Protein AF-A0A3B9ZS91-F1 (afdb_monomer_lite)

Sequence (290 aa):
GYSLNETIKGVINGTTVADFYAKITKADELQTLKVISAFSGAELDEADRINNGDTLVVLSADGKHTSKYILRGTFEVLSVGTMLTSTIYTIYVTGSTGIITGFPKYTPLKTVLEGVVIPSGATLTMVDQNDGYKTLIKLNYDTVYVDVLATLAIYFEVIAENGRDKVLYQLRPTSISVDAYATSDLYSINQISSFLYPLIQGTSVNGLFSNLTPAPGASMKVYDKEGFVRSTGIICKDDKLVVTSLDGTIRKAYYFKTPGFEGGPYLAFILSDDYQIDQVLRSIGGVSEG

Structure (mmCIF, N/CA/C/O backbone):
data_AF-A0A3B9ZS91-F1
#
_entry.id   AF-A0A3B9ZS91-F1
#
loop_
_atom_site.group_PDB
_atom_site.id
_atom_site.type_symbol
_atom_site.label_atom_id
_atom_site.label_alt_id
_atom_site.label_comp_id
_atom_site.label_asym_id
_atom_site.label_entity_id
_atom_site.label_seq_id
_atom_site.pdbx_PDB_ins_code
_atom_site.Cartn_x
_atom_site.Cartn_y
_atom_site.Cartn_z
_atom_site.occupancy
_atom_site.B_iso_or_equiv
_atom_site.auth_seq_id
_atom_site.auth_comp_id
_atom_site.auth_asym_id
_atom_site.auth_atom_id
_atom_site.pdbx_PDB_model_num
ATOM 1 N N . GLY A 1 1 ? 10.705 10.684 -33.249 1.00 49.72 1 GLY A N 1
ATOM 2 C CA . GLY A 1 1 ? 11.198 12.000 -32.849 1.00 49.72 1 GLY A CA 1
ATOM 3 C C . GLY A 1 1 ? 12.022 12.573 -33.979 1.00 49.72 1 GLY A C 1
ATOM 4 O O . GLY A 1 1 ? 12.413 11.845 -34.884 1.00 49.72 1 GLY A O 1
ATOM 5 N N . TYR A 1 2 ? 12.175 13.890 -34.005 1.00 55.25 2 TYR A N 1
ATOM 6 C CA . TYR A 1 2 ? 12.962 14.592 -35.027 1.00 55.25 2 TYR A CA 1
ATOM 7 C C . TYR A 1 2 ? 14.353 14.981 -34.505 1.00 55.25 2 TYR A C 1
ATOM 9 O O . TYR A 1 2 ? 15.114 15.644 -35.206 1.00 55.25 2 TYR A O 1
ATOM 17 N N . SER A 1 3 ? 14.689 14.592 -33.272 1.00 58.84 3 SER A N 1
ATOM 18 C CA . SER A 1 3 ? 16.005 14.809 -32.687 1.00 58.84 3 SER A CA 1
ATOM 19 C C . SER A 1 3 ? 16.837 13.545 -32.882 1.00 58.84 3 SER A C 1
ATOM 21 O O . SER A 1 3 ? 16.382 12.441 -32.635 1.00 58.84 3 SER A O 1
ATOM 23 N N . LEU A 1 4 ? 18.086 13.649 -33.316 1.00 67.38 4 LEU A N 1
ATOM 24 C CA . LEU A 1 4 ? 18.938 12.470 -33.545 1.00 67.38 4 LEU A CA 1
ATOM 25 C C . LEU A 1 4 ? 19.387 11.761 -32.242 1.00 67.38 4 LEU A C 1
ATOM 27 O O . LEU A 1 4 ? 20.368 11.025 -32.252 1.00 67.38 4 LEU A O 1
ATOM 31 N N . ASN A 1 5 ? 18.689 12.002 -31.128 1.00 71.19 5 ASN A N 1
ATOM 32 C CA . ASN A 1 5 ? 19.068 11.634 -29.764 1.00 71.19 5 ASN A CA 1
ATOM 33 C C . ASN A 1 5 ? 17.988 10.809 -29.043 1.00 71.19 5 ASN A C 1
ATOM 35 O O . ASN A 1 5 ? 18.057 10.638 -27.824 1.00 71.19 5 ASN A O 1
ATOM 39 N N . GLU A 1 6 ? 16.964 10.320 -29.745 1.00 80.50 6 GLU A N 1
ATOM 40 C CA . GLU A 1 6 ? 15.953 9.494 -29.096 1.00 80.50 6 GLU A CA 1
ATOM 41 C C . GLU A 1 6 ? 16.519 8.134 -28.674 1.00 80.50 6 GLU A C 1
ATOM 43 O O . GLU A 1 6 ? 17.439 7.585 -29.279 1.00 80.50 6 GLU A O 1
ATOM 48 N N . THR A 1 7 ? 15.977 7.585 -27.590 1.00 80.50 7 THR A N 1
ATOM 49 C CA . THR A 1 7 ? 16.401 6.296 -27.038 1.00 80.50 7 THR A CA 1
ATOM 50 C C . THR A 1 7 ? 15.190 5.387 -26.894 1.00 80.50 7 THR A C 1
ATOM 52 O O . THR A 1 7 ? 14.182 5.796 -26.320 1.00 80.50 7 THR A O 1
ATOM 55 N N . ILE A 1 8 ? 15.307 4.148 -27.373 1.00 81.75 8 ILE A N 1
ATOM 56 C CA . ILE A 1 8 ? 14.345 3.073 -27.100 1.00 81.75 8 ILE A CA 1
ATOM 57 C C . ILE A 1 8 ? 14.956 2.189 -26.014 1.00 81.75 8 ILE A C 1
ATOM 59 O O . ILE A 1 8 ? 16.082 1.717 -26.167 1.00 81.75 8 ILE A O 1
ATOM 63 N N . LYS A 1 9 ? 14.227 1.999 -24.909 1.00 81.19 9 LYS A N 1
ATOM 64 C CA . LYS A 1 9 ? 14.645 1.154 -23.782 1.00 81.19 9 LYS A CA 1
ATOM 65 C C . LYS A 1 9 ? 13.925 -0.197 -23.798 1.00 81.19 9 LYS A C 1
ATOM 67 O O . LYS A 1 9 ? 12.823 -0.288 -24.329 1.00 81.19 9 LYS A O 1
ATOM 72 N N . GLY A 1 10 ? 14.526 -1.213 -23.179 1.00 73.06 10 GLY A N 1
ATOM 73 C CA . GLY A 1 10 ? 13.866 -2.500 -22.909 1.00 73.06 10 GLY A CA 1
ATOM 74 C C . GLY A 1 10 ? 14.052 -3.579 -23.980 1.00 73.06 10 GLY A C 1
ATOM 75 O O . GLY A 1 10 ? 13.332 -4.573 -23.974 1.00 73.06 10 GLY A O 1
ATOM 76 N N . VAL A 1 11 ? 15.011 -3.416 -24.899 1.00 82.31 11 VAL A N 1
ATOM 77 C CA . VAL A 1 11 ? 15.425 -4.521 -25.782 1.00 82.31 11 VAL A CA 1
ATOM 78 C C . VAL A 1 11 ? 16.115 -5.591 -24.927 1.00 82.31 11 VAL A C 1
ATOM 80 O O . VAL A 1 11 ? 17.053 -5.291 -24.195 1.00 82.31 11 VAL A O 1
ATOM 83 N N . ILE A 1 12 ? 15.633 -6.830 -24.974 1.00 80.50 12 ILE A N 1
ATOM 84 C CA . ILE A 1 12 ? 16.143 -7.917 -24.125 1.00 80.50 12 ILE A CA 1
ATOM 85 C C . ILE A 1 12 ? 17.353 -8.566 -24.809 1.00 80.50 12 ILE A C 1
ATOM 87 O O . ILE A 1 12 ? 17.367 -8.707 -26.036 1.00 80.50 12 ILE A O 1
ATOM 91 N N . ASN A 1 13 ? 18.351 -9.007 -24.037 1.00 79.62 13 ASN A N 1
ATOM 92 C CA . ASN A 1 13 ? 19.479 -9.771 -24.571 1.00 79.62 13 ASN A CA 1
ATOM 93 C C . ASN A 1 13 ? 19.013 -10.982 -25.408 1.00 79.62 13 ASN A C 1
ATOM 95 O O . ASN A 1 13 ? 18.141 -11.745 -24.993 1.00 79.62 13 ASN A O 1
ATOM 99 N N . GLY A 1 14 ? 19.612 -11.161 -26.585 1.00 83.25 14 GLY A N 1
ATOM 100 C CA . GLY A 1 14 ? 19.260 -12.222 -27.530 1.00 83.25 14 GLY A CA 1
ATOM 101 C C . GLY A 1 14 ? 18.110 -11.891 -28.485 1.00 83.25 14 GLY A C 1
ATOM 102 O O . GLY A 1 14 ? 17.838 -12.711 -29.356 1.00 83.25 14 GLY A O 1
ATOM 103 N N . THR A 1 15 ? 17.478 -10.716 -28.371 1.00 90.75 15 THR A N 1
ATOM 104 C CA . THR A 1 15 ? 16.488 -10.239 -29.355 1.00 90.75 15 THR A CA 1
ATOM 105 C C . THR A 1 15 ? 17.150 -10.084 -30.727 1.00 90.75 15 THR A C 1
ATOM 107 O O . THR A 1 15 ? 18.150 -9.370 -30.856 1.00 90.75 15 THR A O 1
ATOM 110 N N . THR A 1 16 ? 16.597 -10.744 -31.746 1.00 95.25 16 THR A N 1
ATOM 111 C CA . THR A 1 16 ? 17.028 -10.562 -33.141 1.00 95.25 16 THR A CA 1
ATOM 112 C C . THR A 1 16 ? 16.380 -9.328 -33.770 1.00 95.25 16 THR A C 1
ATOM 114 O O . THR A 1 16 ? 15.382 -8.809 -33.258 1.00 95.25 16 THR A O 1
ATOM 117 N N . VAL A 1 17 ? 16.921 -8.844 -34.889 1.00 95.94 17 VAL A N 1
ATOM 118 C CA . VAL A 1 17 ? 16.305 -7.747 -35.656 1.00 95.94 17 VAL A CA 1
ATOM 119 C C . VAL A 1 17 ? 14.870 -8.103 -36.071 1.00 95.94 17 VAL A C 1
ATOM 121 O O . VAL A 1 17 ? 13.971 -7.276 -35.905 1.00 95.94 17 VAL A O 1
ATOM 124 N N . ALA A 1 18 ? 14.623 -9.343 -36.504 1.00 95.88 18 ALA A N 1
ATOM 125 C CA . ALA A 1 18 ? 13.283 -9.834 -36.828 1.00 95.88 18 ALA A CA 1
ATOM 126 C C . ALA A 1 18 ? 12.321 -9.775 -35.627 1.00 95.88 18 ALA A C 1
ATOM 128 O O . ALA A 1 18 ? 11.216 -9.239 -35.742 1.00 95.88 18 ALA A O 1
ATOM 129 N N . ASP A 1 19 ? 12.749 -10.269 -34.458 1.00 93.88 19 ASP A N 1
ATOM 130 C CA . ASP A 1 19 ? 11.933 -10.251 -33.233 1.00 93.88 19 ASP A CA 1
ATOM 131 C C . ASP A 1 19 ? 11.581 -8.826 -32.799 1.00 93.88 19 ASP A C 1
ATOM 133 O O . ASP A 1 19 ? 10.484 -8.563 -32.296 1.00 93.88 19 ASP A O 1
ATOM 137 N N . PHE A 1 20 ? 12.528 -7.902 -32.964 1.00 94.56 20 PHE A N 1
ATOM 138 C CA . PHE A 1 20 ? 12.326 -6.494 -32.660 1.00 94.56 20 PHE A CA 1
ATOM 139 C C . PHE A 1 20 ? 11.324 -5.856 -33.626 1.00 94.56 20 PHE A C 1
ATOM 141 O O . PHE A 1 20 ? 10.384 -5.200 -33.177 1.00 94.56 20 PHE A O 1
ATOM 148 N N . TYR A 1 21 ? 11.464 -6.102 -34.932 1.00 95.00 21 TYR A N 1
ATOM 149 C CA . TYR A 1 21 ? 10.532 -5.618 -35.954 1.00 95.00 21 TYR A CA 1
ATOM 150 C C . TYR A 1 21 ? 9.108 -6.133 -35.761 1.00 95.00 21 TYR A C 1
ATOM 152 O O . TYR A 1 21 ? 8.164 -5.367 -35.933 1.00 95.00 21 TYR A O 1
ATOM 160 N N . ALA A 1 22 ? 8.936 -7.377 -35.312 1.00 94.31 22 ALA A N 1
ATOM 161 C CA . ALA A 1 22 ? 7.619 -7.930 -34.998 1.00 94.31 22 ALA A CA 1
ATOM 162 C C . ALA A 1 22 ? 6.904 -7.215 -33.831 1.00 94.31 22 ALA A C 1
ATOM 164 O O . ALA A 1 22 ? 5.687 -7.331 -33.692 1.00 94.31 22 ALA A O 1
ATOM 165 N N . LYS A 1 23 ? 7.641 -6.488 -32.980 1.00 91.56 23 LYS A N 1
ATOM 166 C CA . LYS A 1 23 ? 7.123 -5.824 -31.768 1.00 91.56 23 LYS A CA 1
ATOM 167 C C . LYS A 1 23 ? 6.994 -4.309 -31.896 1.00 91.56 23 LYS A C 1
ATOM 169 O O . LYS A 1 23 ? 6.547 -3.662 -30.950 1.00 91.56 23 LYS A O 1
ATOM 174 N N . ILE A 1 24 ? 7.379 -3.739 -33.033 1.00 91.75 24 ILE A N 1
ATOM 175 C CA . ILE A 1 24 ? 7.234 -2.310 -33.305 1.00 91.75 24 ILE A CA 1
ATOM 176 C C . ILE A 1 24 ? 6.217 -2.095 -34.419 1.00 91.75 24 ILE A C 1
ATOM 178 O O . ILE A 1 24 ? 6.139 -2.849 -35.384 1.00 91.75 24 ILE A O 1
ATOM 182 N N . THR A 1 25 ? 5.424 -1.038 -34.294 1.00 93.12 25 THR A N 1
ATOM 183 C CA . THR A 1 25 ? 4.423 -0.672 -35.296 1.00 93.12 25 THR A CA 1
ATOM 184 C C . THR A 1 25 ? 4.928 0.528 -36.078 1.00 93.12 25 THR A C 1
ATOM 186 O O . THR A 1 25 ? 5.267 1.558 -35.492 1.00 93.12 25 THR A O 1
ATOM 189 N N . LYS A 1 26 ? 4.988 0.399 -37.406 1.00 92.25 26 LYS A N 1
ATOM 190 C CA . LYS A 1 26 ? 5.259 1.541 -38.282 1.00 92.25 26 LYS A CA 1
ATOM 191 C C . LYS A 1 26 ? 4.073 2.497 -38.230 1.00 92.25 26 LYS A C 1
ATOM 193 O O . LYS A 1 26 ? 2.926 2.059 -38.220 1.00 92.25 26 LYS A O 1
ATOM 198 N N . ALA A 1 27 ? 4.350 3.794 -38.218 1.00 91.31 27 ALA A N 1
ATOM 199 C CA . ALA A 1 27 ? 3.290 4.794 -38.308 1.00 91.31 27 ALA A CA 1
ATOM 200 C C . ALA A 1 27 ? 2.681 4.843 -39.720 1.00 91.31 27 ALA A C 1
ATOM 202 O O . ALA A 1 27 ? 1.530 5.235 -39.877 1.00 91.31 27 ALA A O 1
ATOM 203 N N . ASP A 1 28 ? 3.456 4.441 -40.729 1.00 93.88 28 ASP A N 1
ATOM 204 C CA . ASP A 1 28 ? 3.045 4.330 -42.126 1.00 93.88 28 ASP A CA 1
ATOM 205 C C . ASP A 1 28 ? 3.740 3.106 -42.750 1.00 93.88 28 ASP A C 1
ATOM 207 O O . ASP A 1 28 ? 4.924 2.863 -42.501 1.00 93.88 28 ASP A O 1
ATOM 211 N N . GLU A 1 29 ? 3.014 2.312 -43.539 1.00 93.88 29 GLU A N 1
ATOM 212 C CA . GLU A 1 29 ? 3.512 1.056 -44.117 1.00 93.88 29 GLU A CA 1
ATOM 213 C C . GLU A 1 29 ? 4.722 1.254 -45.043 1.00 93.88 29 GLU A C 1
ATOM 215 O O . GLU A 1 29 ? 5.589 0.377 -45.122 1.00 93.88 29 GLU A O 1
ATOM 220 N N . LEU A 1 30 ? 4.820 2.423 -45.685 1.00 94.94 30 LEU A N 1
ATOM 221 C CA . LEU A 1 30 ? 5.904 2.783 -46.598 1.00 94.94 30 LEU A CA 1
ATOM 222 C C . LEU A 1 30 ? 7.173 3.258 -45.871 1.00 94.94 30 LEU A C 1
ATOM 224 O O . LEU A 1 30 ? 8.193 3.500 -46.517 1.00 94.94 30 LEU A O 1
ATOM 228 N N . GLN A 1 31 ? 7.158 3.375 -44.539 1.00 96.06 31 GLN A N 1
ATOM 229 C CA . GLN A 1 31 ? 8.379 3.640 -43.775 1.00 96.06 31 GLN A CA 1
ATOM 230 C C . GLN A 1 31 ? 9.372 2.486 -43.917 1.00 96.06 31 GLN A C 1
ATOM 232 O O . GLN A 1 31 ? 9.011 1.305 -43.837 1.00 96.06 31 GLN A O 1
ATOM 237 N N . THR A 1 32 ? 10.654 2.826 -44.041 1.00 95.94 32 THR A N 1
ATOM 238 C CA . THR A 1 32 ? 11.731 1.830 -44.027 1.00 95.94 32 THR A CA 1
ATOM 239 C C . THR A 1 32 ? 12.500 1.898 -42.716 1.00 95.94 32 THR A C 1
ATOM 241 O O . THR A 1 32 ? 12.730 2.974 -42.157 1.00 95.94 32 THR A O 1
ATOM 244 N N . LEU A 1 33 ? 12.839 0.719 -42.197 1.00 96.62 33 LEU A N 1
ATOM 245 C CA . LEU A 1 33 ? 13.509 0.526 -40.918 1.00 96.62 33 LEU A CA 1
ATOM 246 C C . LEU A 1 33 ? 14.809 -0.221 -41.174 1.00 96.62 33 LEU A C 1
ATOM 248 O O . LEU A 1 33 ? 14.811 -1.201 -41.921 1.00 96.62 33 LEU A O 1
ATOM 252 N N . LYS A 1 34 ? 15.893 0.243 -40.560 1.00 96.75 34 LYS A N 1
ATOM 253 C CA . LYS A 1 34 ? 17.199 -0.420 -40.591 1.00 96.75 34 LYS A CA 1
ATOM 254 C C . LYS A 1 34 ? 17.821 -0.365 -39.211 1.00 96.75 34 LYS A C 1
ATOM 256 O O . LYS A 1 34 ? 17.755 0.680 -38.564 1.00 96.75 34 LYS A O 1
ATOM 261 N N . VAL A 1 35 ? 18.448 -1.447 -38.768 1.00 96.88 35 VAL A N 1
ATOM 262 C CA . VAL A 1 35 ? 19.240 -1.444 -37.535 1.00 96.88 35 VAL A CA 1
ATOM 263 C C . VAL A 1 35 ? 20.712 -1.391 -37.916 1.00 96.88 35 VAL A C 1
ATOM 265 O O . VAL A 1 35 ? 21.171 -2.178 -38.736 1.00 96.88 35 VAL A O 1
ATOM 268 N N . ILE A 1 36 ? 21.441 -0.434 -37.350 1.00 97.19 36 ILE A N 1
ATOM 269 C CA . ILE A 1 36 ? 22.870 -0.235 -37.587 1.00 97.19 36 ILE A CA 1
ATOM 270 C C . ILE A 1 36 ? 23.639 -0.633 -36.331 1.00 97.19 36 ILE A C 1
ATOM 272 O O . ILE A 1 36 ? 23.358 -0.118 -35.246 1.00 97.19 36 ILE A O 1
ATOM 276 N N . SER A 1 37 ? 24.627 -1.510 -36.488 1.00 95.50 37 SER A N 1
ATOM 277 C CA . SER A 1 37 ? 25.512 -1.930 -35.407 1.00 95.50 37 SER A CA 1
ATOM 278 C C . SER A 1 37 ? 26.307 -0.748 -34.858 1.00 95.50 37 SER A C 1
ATOM 280 O O . SER A 1 37 ? 26.982 -0.041 -35.609 1.00 95.50 37 SER A O 1
ATOM 282 N N . ALA A 1 38 ? 26.310 -0.570 -33.541 1.00 92.38 38 ALA A N 1
ATOM 283 C CA . ALA A 1 38 ? 27.155 0.424 -32.886 1.00 92.38 38 ALA A CA 1
ATOM 284 C C . ALA A 1 38 ? 28.644 0.077 -32.943 1.00 92.38 38 ALA A C 1
ATOM 286 O O . ALA A 1 38 ? 29.486 0.970 -32.870 1.00 92.38 38 ALA A O 1
ATOM 287 N N . PHE A 1 39 ? 28.969 -1.214 -33.054 1.00 90.75 39 PHE A N 1
ATOM 288 C CA . PHE A 1 39 ? 30.347 -1.688 -33.070 1.00 90.75 39 PHE A CA 1
ATOM 289 C C . PHE A 1 39 ? 30.979 -1.564 -34.457 1.00 90.75 39 PHE A C 1
ATOM 291 O O . PHE A 1 39 ? 32.083 -1.042 -34.589 1.00 90.75 39 PHE A O 1
ATOM 298 N N . SER A 1 40 ? 30.284 -2.045 -35.491 1.00 93.19 40 SER A N 1
ATOM 299 C CA . SER A 1 40 ? 30.826 -2.098 -36.855 1.00 93.19 40 SER A CA 1
ATOM 300 C C . SER A 1 40 ? 30.341 -0.962 -37.756 1.00 93.19 40 SER A C 1
ATOM 302 O O . SER A 1 40 ? 30.950 -0.711 -38.794 1.00 93.19 40 SER A O 1
ATOM 304 N N . GLY A 1 41 ? 29.245 -0.285 -37.399 1.00 93.56 41 GLY A N 1
ATOM 305 C CA . GLY A 1 41 ? 28.568 0.676 -38.272 1.00 93.56 41 GLY A CA 1
ATOM 306 C C . GLY A 1 41 ? 27.833 0.037 -39.457 1.00 93.56 41 GLY A C 1
ATOM 307 O O . GLY A 1 41 ? 27.302 0.767 -40.292 1.00 93.56 41 GLY A O 1
ATOM 308 N N . ALA A 1 42 ? 27.804 -1.296 -39.549 1.00 96.44 42 ALA A N 1
ATOM 309 C CA . ALA A 1 42 ? 27.117 -2.021 -40.611 1.00 96.44 42 ALA A CA 1
ATOM 310 C C . ALA A 1 42 ? 25.612 -2.149 -40.333 1.00 96.44 42 ALA A C 1
ATOM 312 O O . ALA A 1 42 ? 25.179 -2.132 -39.180 1.00 96.44 42 ALA A O 1
ATOM 313 N N . GLU A 1 43 ? 24.826 -2.294 -41.398 1.00 97.38 43 GLU A N 1
ATOM 314 C CA . GLU A 1 43 ? 23.429 -2.721 -41.299 1.00 97.38 43 GLU A CA 1
ATOM 315 C C . GLU A 1 43 ? 23.374 -4.176 -40.824 1.00 97.38 43 GLU A C 1
ATOM 317 O O . GLU A 1 43 ? 24.157 -5.002 -41.288 1.00 97.38 43 GLU A O 1
ATOM 322 N N . LEU A 1 44 ? 22.497 -4.447 -39.859 1.00 96.88 44 LEU A N 1
ATOM 323 C CA . LEU A 1 44 ? 22.255 -5.777 -39.312 1.00 96.88 44 LEU A CA 1
ATOM 324 C C . LEU A 1 44 ? 21.154 -6.484 -40.105 1.00 96.88 44 LEU A C 1
ATOM 326 O O . LEU A 1 44 ? 20.118 -5.879 -40.400 1.00 96.88 44 LEU A O 1
ATOM 330 N N . ASP A 1 45 ? 21.364 -7.767 -40.386 1.00 97.44 45 ASP A N 1
ATOM 331 C CA . ASP A 1 45 ? 20.380 -8.628 -41.036 1.00 97.44 45 ASP A CA 1
ATOM 332 C C . ASP A 1 45 ? 19.296 -9.084 -40.045 1.00 97.44 45 ASP A C 1
ATOM 334 O O . ASP A 1 45 ? 19.449 -9.015 -38.827 1.00 97.44 45 ASP A O 1
ATOM 338 N N . GLU A 1 46 ? 18.177 -9.604 -40.556 1.00 96.06 46 GLU A N 1
ATOM 339 C CA . GLU A 1 46 ? 17.024 -10.007 -39.734 1.00 96.06 46 GLU A CA 1
ATOM 340 C C . GLU A 1 46 ? 17.360 -11.035 -38.637 1.00 96.06 46 GLU A C 1
ATOM 342 O O . GLU A 1 46 ? 16.766 -11.007 -37.557 1.00 96.06 46 GLU A O 1
ATOM 347 N N . ALA A 1 47 ? 18.323 -11.924 -38.897 1.00 95.75 47 ALA A N 1
ATOM 348 C CA . ALA A 1 47 ? 18.765 -12.953 -37.955 1.00 95.75 47 ALA A CA 1
ATOM 349 C C . ALA A 1 47 ? 19.816 -12.455 -36.947 1.00 95.75 47 ALA A C 1
ATOM 351 O O . ALA A 1 47 ? 20.108 -13.155 -35.971 1.00 95.75 47 ALA A O 1
ATOM 352 N N . ASP A 1 48 ? 20.388 -11.270 -37.167 1.00 95.62 48 ASP A N 1
ATOM 353 C CA . ASP A 1 48 ? 21.417 -10.729 -36.294 1.00 95.62 48 ASP A CA 1
ATOM 354 C C . ASP A 1 48 ? 20.828 -10.314 -34.950 1.00 95.62 48 ASP A C 1
ATOM 356 O O . ASP A 1 48 ? 19.692 -9.846 -34.829 1.00 95.62 48 ASP A O 1
ATOM 360 N N . ARG A 1 49 ? 21.637 -10.488 -33.905 1.00 93.12 49 ARG A N 1
ATOM 361 C CA . ARG A 1 49 ? 21.292 -10.043 -32.557 1.00 93.12 49 ARG A CA 1
ATOM 362 C C . ARG A 1 49 ? 21.539 -8.552 -32.434 1.00 93.12 49 ARG A C 1
ATOM 364 O O . ARG A 1 49 ? 22.635 -8.080 -32.732 1.00 93.12 49 ARG A O 1
ATOM 371 N N . ILE A 1 50 ? 20.548 -7.847 -31.903 1.00 92.62 50 ILE A N 1
ATOM 372 C CA . ILE A 1 50 ? 20.708 -6.453 -31.500 1.00 92.62 50 ILE A CA 1
ATOM 373 C C . ILE A 1 50 ? 21.600 -6.419 -30.253 1.00 92.62 50 ILE A C 1
ATOM 375 O O . ILE A 1 50 ? 21.467 -7.269 -29.373 1.00 92.62 50 ILE A O 1
ATOM 379 N N . ASN A 1 51 ? 22.504 -5.446 -30.177 1.00 90.38 51 ASN A N 1
ATOM 380 C CA . ASN A 1 51 ? 23.396 -5.183 -29.052 1.00 90.38 51 ASN A CA 1
ATOM 381 C C . ASN A 1 51 ? 23.189 -3.774 -28.482 1.00 90.38 51 ASN A C 1
ATOM 383 O O . ASN A 1 51 ? 22.501 -2.923 -29.052 1.00 90.38 51 ASN A O 1
ATOM 387 N N . ASN A 1 52 ? 23.807 -3.512 -27.326 1.00 87.38 52 ASN A N 1
ATOM 388 C CA . ASN A 1 52 ? 23.675 -2.220 -26.661 1.00 87.38 52 ASN A CA 1
ATOM 389 C C . ASN A 1 52 ? 24.283 -1.101 -27.499 1.00 87.38 52 ASN A C 1
ATOM 391 O O . ASN A 1 52 ? 25.463 -1.146 -27.841 1.00 87.38 52 ASN A O 1
ATOM 395 N N . GLY A 1 53 ? 23.491 -0.061 -27.741 1.00 87.94 53 GLY A N 1
ATOM 396 C CA . GLY A 1 53 ? 23.915 1.107 -28.498 1.00 87.94 53 GLY A CA 1
ATOM 397 C C . GLY A 1 53 ? 23.637 1.012 -29.993 1.00 87.94 53 GLY A C 1
ATOM 398 O O . GLY A 1 53 ? 23.753 2.043 -30.659 1.00 87.94 53 GLY A O 1
ATOM 399 N N . ASP A 1 54 ? 23.246 -0.157 -30.519 1.00 94.62 54 ASP A N 1
ATOM 400 C CA . ASP A 1 54 ? 22.810 -0.287 -31.913 1.00 94.62 54 ASP A CA 1
ATOM 401 C C . ASP A 1 54 ? 21.704 0.729 -32.207 1.00 94.62 54 ASP A C 1
ATOM 403 O O . ASP A 1 54 ? 20.958 1.144 -31.323 1.00 94.62 54 ASP A O 1
ATOM 407 N N . THR A 1 55 ? 21.612 1.199 -33.444 1.00 94.94 55 THR A N 1
ATOM 408 C CA . THR A 1 55 ? 20.739 2.322 -33.787 1.00 94.94 55 THR A CA 1
ATOM 409 C C . THR A 1 55 ? 19.661 1.884 -34.760 1.00 94.94 55 THR A C 1
ATOM 411 O O . THR A 1 55 ? 19.968 1.462 -35.871 1.00 94.94 55 THR A O 1
ATOM 414 N N . LEU A 1 56 ? 18.393 2.058 -34.386 1.00 95.56 56 LEU A N 1
ATOM 415 C CA . LEU A 1 56 ? 17.286 1.991 -35.332 1.00 95.56 56 LEU A CA 1
ATOM 416 C C . LEU A 1 56 ? 17.238 3.296 -36.129 1.00 95.56 56 LEU A C 1
ATOM 418 O O . LEU A 1 56 ? 17.041 4.378 -35.574 1.00 95.56 56 LEU A O 1
ATOM 422 N N . VAL A 1 57 ? 17.385 3.181 -37.440 1.00 94.62 57 VAL A N 1
ATOM 423 C CA . VAL A 1 57 ? 17.216 4.258 -38.407 1.00 94.62 57 VAL A CA 1
ATOM 424 C C . VAL A 1 57 ? 15.848 4.097 -39.054 1.00 94.62 57 VAL A C 1
ATOM 426 O O . VAL A 1 57 ? 15.538 3.051 -39.623 1.00 94.62 57 VAL A O 1
ATOM 429 N N . VAL A 1 58 ? 15.031 5.141 -38.959 1.00 94.81 58 VAL A N 1
ATOM 430 C CA . VAL A 1 58 ? 13.684 5.188 -39.533 1.00 94.81 58 VAL A CA 1
ATOM 431 C C . VAL A 1 58 ? 13.666 6.250 -40.616 1.00 94.81 58 VAL A C 1
ATOM 433 O O . VAL A 1 58 ? 13.914 7.420 -40.325 1.00 94.81 58 VAL A O 1
ATOM 436 N N . LEU A 1 59 ? 13.365 5.847 -41.845 1.00 94.31 59 LEU A N 1
ATOM 437 C CA . LEU A 1 59 ? 13.164 6.754 -42.969 1.00 94.31 59 LEU A CA 1
ATOM 438 C C . LEU A 1 59 ? 11.661 6.911 -43.225 1.00 94.31 59 LEU A C 1
ATOM 440 O O . LEU A 1 59 ? 10.923 5.921 -43.280 1.00 94.31 59 LEU A O 1
ATOM 444 N N . SER A 1 60 ? 11.211 8.155 -43.367 1.00 94.38 60 SER A N 1
ATOM 445 C CA . SER A 1 60 ? 9.825 8.488 -43.694 1.00 94.38 60 SER A CA 1
ATOM 446 C C . SER A 1 60 ? 9.385 7.881 -45.029 1.00 94.38 60 SER A C 1
ATOM 448 O O . SER A 1 60 ? 10.204 7.612 -45.905 1.00 94.38 60 SER A O 1
ATOM 450 N N . ALA A 1 61 ? 8.072 7.708 -45.197 1.00 94.31 61 ALA A N 1
ATOM 451 C CA . ALA A 1 61 ? 7.463 7.161 -46.412 1.00 94.31 61 ALA A CA 1
ATOM 452 C C . ALA A 1 61 ? 7.842 7.928 -47.695 1.00 94.31 61 ALA A C 1
ATOM 454 O O . ALA A 1 61 ? 7.951 7.343 -48.767 1.00 94.31 61 ALA A O 1
ATOM 455 N N . ASP A 1 62 ? 8.074 9.239 -47.589 1.00 93.94 62 ASP A N 1
ATOM 456 C CA . ASP A 1 62 ? 8.498 10.092 -48.705 1.00 93.94 62 ASP A CA 1
ATOM 457 C C . ASP A 1 62 ? 10.022 10.110 -48.932 1.00 93.94 62 ASP A C 1
ATOM 459 O O . ASP A 1 62 ? 10.500 10.783 -49.846 1.00 93.94 62 ASP A O 1
ATOM 463 N N . GLY A 1 63 ? 10.789 9.405 -48.094 1.00 92.44 63 GLY A N 1
ATOM 464 C CA . GLY A 1 63 ? 12.245 9.320 -48.167 1.00 92.44 63 GLY A CA 1
ATOM 465 C C . GLY A 1 63 ? 12.994 10.595 -47.768 1.00 92.44 63 GLY A C 1
ATOM 466 O O . GLY A 1 63 ? 14.204 10.665 -47.980 1.00 92.44 63 GLY A O 1
ATOM 467 N N . LYS A 1 64 ? 12.318 11.617 -47.227 1.00 91.69 64 LYS A N 1
ATOM 468 C CA . LYS A 1 64 ? 12.927 12.938 -46.969 1.00 91.69 64 LYS A CA 1
ATOM 469 C C . LYS A 1 64 ? 13.404 13.146 -45.539 1.00 91.69 64 LYS A C 1
ATOM 471 O O . LYS A 1 64 ? 14.244 14.014 -45.302 1.00 91.69 64 LYS A O 1
ATOM 476 N N . HIS A 1 65 ? 12.874 12.386 -44.588 1.00 89.81 65 HIS A N 1
ATOM 477 C CA . HIS A 1 65 ? 13.126 12.590 -43.169 1.00 89.81 65 HIS A CA 1
ATOM 478 C C . HIS A 1 65 ? 13.630 11.313 -42.515 1.00 89.81 65 HIS A C 1
ATOM 480 O O . HIS A 1 65 ? 13.032 10.248 -42.652 1.00 89.81 65 HIS A O 1
ATOM 486 N N . THR A 1 66 ? 14.715 11.450 -41.757 1.00 90.88 66 THR A N 1
ATOM 487 C CA . THR A 1 66 ? 15.338 10.338 -41.044 1.00 90.88 66 THR A CA 1
ATOM 488 C C . THR A 1 66 ? 15.345 10.613 -39.551 1.00 90.88 66 THR A C 1
ATOM 490 O O . THR A 1 66 ? 15.839 11.650 -39.107 1.00 90.88 66 THR A O 1
ATOM 493 N N . SER A 1 67 ? 14.865 9.643 -38.781 1.00 91.00 67 SER A N 1
ATOM 494 C CA . SER A 1 67 ? 14.969 9.608 -37.323 1.00 91.00 67 SER A CA 1
ATOM 495 C C . SER A 1 67 ? 15.924 8.499 -36.901 1.00 91.00 67 SER A C 1
ATOM 497 O O . SER A 1 67 ? 16.002 7.455 -37.551 1.00 91.00 67 SER A O 1
ATOM 499 N N . LYS A 1 68 ? 16.648 8.714 -35.801 1.00 92.00 68 LYS A N 1
ATOM 500 C CA . LYS A 1 68 ? 17.556 7.720 -35.227 1.00 92.00 68 LYS A CA 1
ATOM 501 C C . LYS A 1 68 ? 17.203 7.484 -33.770 1.00 92.00 68 LYS A C 1
ATOM 503 O O . LYS A 1 68 ? 17.064 8.438 -33.011 1.00 92.00 68 LYS A O 1
ATOM 508 N N . TYR A 1 69 ? 17.114 6.215 -33.400 1.00 91.50 69 TYR A N 1
ATOM 509 C CA . TYR A 1 69 ? 16.867 5.786 -32.035 1.00 91.50 69 TYR A CA 1
ATOM 510 C C . TYR A 1 69 ? 18.008 4.895 -31.582 1.00 91.50 69 TYR A C 1
ATOM 512 O O . TYR A 1 69 ? 18.246 3.843 -32.173 1.00 91.50 69 TYR A O 1
ATOM 520 N N . ILE A 1 70 ? 18.690 5.293 -30.516 1.00 90.81 70 ILE A N 1
ATOM 521 C CA . ILE A 1 70 ? 19.679 4.436 -29.872 1.00 90.81 70 ILE A CA 1
ATOM 522 C C . ILE A 1 70 ? 18.912 3.343 -29.125 1.00 90.81 70 ILE A C 1
ATOM 524 O O . ILE A 1 70 ? 18.101 3.631 -28.237 1.00 90.81 70 ILE A O 1
ATOM 528 N N . LEU A 1 71 ? 19.154 2.091 -29.494 1.00 89.06 71 LEU A N 1
ATOM 529 C CA . LEU A 1 71 ? 18.594 0.915 -28.849 1.00 89.06 71 LEU A CA 1
ATOM 530 C C . LEU A 1 71 ? 19.411 0.637 -27.593 1.00 89.06 71 LEU A C 1
ATOM 532 O O . LEU A 1 71 ? 20.556 0.183 -27.629 1.00 89.06 71 LEU A O 1
ATOM 536 N N . ARG A 1 72 ? 18.811 0.953 -26.450 1.00 81.19 72 ARG A N 1
ATOM 537 C CA . ARG A 1 72 ? 19.366 0.631 -25.142 1.00 81.19 72 ARG A CA 1
ATOM 538 C C . ARG A 1 72 ? 18.585 -0.524 -24.560 1.00 81.19 72 ARG A C 1
ATOM 540 O O . ARG A 1 72 ? 17.501 -0.368 -24.008 1.00 81.19 72 ARG A O 1
ATOM 547 N N . GLY A 1 73 ? 19.142 -1.702 -24.726 1.00 65.56 73 GLY A N 1
ATOM 548 C CA . GLY A 1 73 ? 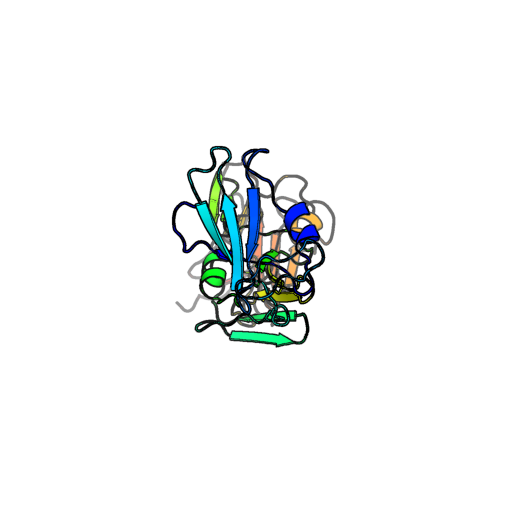18.640 -2.898 -24.087 1.00 65.56 73 GLY A CA 1
ATOM 549 C C . GLY A 1 73 ? 19.348 -3.172 -22.776 1.00 65.56 73 GLY A C 1
ATOM 550 O O . GLY A 1 73 ? 20.443 -2.669 -22.512 1.00 65.56 73 GLY A O 1
ATOM 551 N N . THR A 1 74 ? 18.743 -4.038 -21.984 1.00 57.59 74 THR A N 1
ATOM 552 C CA . THR A 1 74 ? 19.428 -4.771 -20.922 1.00 57.59 74 THR A CA 1
ATOM 553 C C . THR A 1 74 ? 20.202 -5.915 -21.561 1.00 57.59 74 THR A C 1
ATOM 555 O O . THR A 1 74 ? 19.826 -7.086 -21.547 1.00 57.59 74 THR A O 1
ATOM 558 N N . PHE A 1 75 ? 21.285 -5.524 -22.229 1.00 56.12 75 PHE A N 1
ATOM 559 C CA . PHE A 1 75 ? 22.307 -6.436 -22.737 1.00 56.12 75 PHE A CA 1
ATOM 560 C C . PHE A 1 75 ? 23.304 -6.825 -21.638 1.00 56.12 75 PHE A C 1
ATOM 562 O O . PHE A 1 75 ? 24.042 -7.797 -21.776 1.00 56.12 75 PHE A O 1
ATOM 569 N N . GLU A 1 76 ? 23.271 -6.098 -20.523 1.00 53.38 76 GLU A N 1
ATOM 570 C CA . GLU A 1 76 ? 23.687 -6.594 -19.218 1.00 53.38 76 GLU A CA 1
ATOM 571 C C . GLU A 1 76 ? 22.515 -7.355 -18.586 1.00 53.38 76 GLU A C 1
ATOM 573 O O . GLU A 1 76 ? 21.357 -7.080 -18.899 1.00 53.38 76 GLU A O 1
ATOM 578 N N . VAL A 1 77 ? 22.809 -8.334 -17.725 1.00 55.53 77 VAL A N 1
ATOM 579 C CA . VAL A 1 77 ? 21.805 -9.099 -16.967 1.00 55.53 77 VAL A CA 1
ATOM 580 C C . VAL A 1 77 ? 20.754 -8.126 -16.423 1.00 55.53 77 VAL A C 1
ATOM 582 O O . VAL A 1 77 ? 21.120 -7.227 -15.668 1.00 55.53 77 VAL A O 1
ATOM 585 N N . LEU A 1 78 ? 19.484 -8.271 -16.847 1.00 58.47 78 LEU A N 1
ATOM 586 C CA . LEU A 1 78 ? 18.356 -7.466 -16.354 1.00 58.47 78 LEU A CA 1
ATOM 587 C C . LEU A 1 78 ? 18.510 -7.284 -14.845 1.00 58.47 78 LEU A C 1
ATOM 589 O O . LEU A 1 78 ? 18.707 -8.276 -14.133 1.00 58.47 78 LEU A O 1
ATOM 593 N N . SER A 1 79 ? 18.470 -6.033 -14.382 1.00 66.00 79 SER A N 1
ATOM 594 C CA . SER A 1 79 ? 18.744 -5.727 -12.983 1.00 66.00 79 SER A CA 1
ATOM 595 C C . SER A 1 79 ? 17.823 -6.556 -12.098 1.00 66.00 79 SER A C 1
ATOM 597 O O . SER A 1 79 ? 16.604 -6.473 -12.217 1.00 66.00 79 SER A O 1
ATOM 599 N N . VAL A 1 80 ? 18.415 -7.340 -11.200 1.00 73.25 80 VAL A N 1
ATOM 600 C CA . VAL A 1 80 ? 17.710 -8.068 -10.131 1.00 73.25 80 VAL A CA 1
ATOM 601 C C . VAL A 1 80 ? 17.391 -7.150 -8.941 1.00 73.25 80 VAL A C 1
ATOM 603 O O . VAL A 1 80 ? 16.973 -7.605 -7.879 1.00 73.25 80 VAL A O 1
ATOM 606 N N . GLY A 1 81 ? 17.643 -5.843 -9.086 1.00 81.06 81 GLY A N 1
ATOM 607 C CA . GLY A 1 81 ? 17.484 -4.854 -8.032 1.00 81.06 81 GLY A CA 1
ATOM 608 C C . GLY A 1 81 ? 16.021 -4.665 -7.651 1.00 81.06 81 GLY A C 1
ATOM 609 O O . GLY A 1 81 ? 15.307 -3.898 -8.284 1.00 81.06 81 GLY A O 1
ATOM 610 N N . THR A 1 82 ? 15.599 -5.327 -6.580 1.00 89.00 82 THR A N 1
ATOM 611 C CA . THR A 1 82 ? 14.291 -5.151 -5.924 1.00 89.00 82 THR A CA 1
ATOM 612 C C . THR A 1 82 ? 14.383 -4.330 -4.639 1.00 89.00 82 THR A C 1
ATOM 614 O O . THR A 1 82 ? 13.367 -4.015 -4.025 1.00 89.00 82 THR A O 1
ATOM 617 N N . MET A 1 83 ? 15.603 -3.987 -4.217 1.00 93.69 83 MET A N 1
ATOM 618 C CA . MET A 1 83 ? 15.848 -3.375 -2.919 1.00 93.69 83 MET A CA 1
ATOM 619 C C . MET A 1 83 ? 15.488 -1.892 -2.908 1.00 93.69 83 MET A C 1
ATOM 621 O O . MET A 1 83 ? 16.185 -1.069 -3.501 1.00 93.69 83 MET A O 1
ATOM 625 N N . LEU A 1 84 ? 14.424 -1.553 -2.179 1.00 96.25 84 LEU A N 1
ATOM 626 C CA . LEU A 1 84 ? 14.130 -0.168 -1.824 1.00 96.25 84 LEU A CA 1
ATOM 627 C C . LEU A 1 84 ? 15.205 0.388 -0.895 1.00 96.25 84 LEU A C 1
ATOM 629 O O . LEU A 1 84 ? 15.684 -0.298 0.010 1.00 96.25 84 LEU A O 1
ATOM 633 N N . THR A 1 85 ? 15.528 1.663 -1.088 1.00 96.62 85 THR A N 1
ATOM 634 C CA . THR A 1 85 ? 16.367 2.430 -0.161 1.00 96.62 85 THR A CA 1
ATOM 635 C C . THR A 1 85 ? 15.617 3.665 0.330 1.00 96.62 85 THR A C 1
ATOM 637 O O . THR A 1 85 ? 14.627 4.083 -0.267 1.00 96.62 85 THR A O 1
ATOM 640 N N . SER A 1 86 ? 16.039 4.231 1.457 1.00 97.38 86 SER A N 1
ATOM 641 C CA . SER A 1 86 ? 15.474 5.464 2.008 1.00 97.38 86 SER A CA 1
ATOM 642 C C . SER A 1 86 ? 16.517 6.162 2.876 1.00 97.38 86 SER A C 1
ATOM 644 O O . SER A 1 86 ? 17.361 5.505 3.483 1.00 97.38 86 SER A O 1
ATOM 646 N N . THR A 1 87 ? 16.461 7.492 2.933 1.00 96.81 87 THR A N 1
ATOM 647 C CA . THR A 1 87 ? 17.255 8.304 3.869 1.00 96.81 87 THR A CA 1
ATOM 648 C C . THR A 1 87 ? 16.517 8.593 5.176 1.00 96.81 87 THR A C 1
ATOM 650 O O . THR A 1 87 ? 17.141 9.061 6.125 1.00 96.81 87 THR A O 1
ATOM 653 N N . ILE A 1 88 ? 15.206 8.327 5.234 1.00 96.44 88 ILE A N 1
ATOM 654 C CA . ILE A 1 88 ? 14.335 8.672 6.371 1.00 96.44 88 ILE A CA 1
ATOM 655 C C . ILE A 1 88 ? 13.653 7.459 7.010 1.00 96.44 88 ILE A C 1
ATOM 657 O O . ILE A 1 88 ? 13.283 7.519 8.180 1.00 96.44 88 ILE A O 1
ATOM 661 N N . TYR A 1 89 ? 13.494 6.363 6.270 1.00 97.06 89 TYR A N 1
ATOM 662 C CA . TYR A 1 89 ? 12.887 5.130 6.757 1.00 97.06 89 TYR A CA 1
ATOM 663 C C . TYR A 1 89 ? 13.923 4.034 6.910 1.00 97.06 89 TYR A C 1
ATOM 665 O O . TYR A 1 89 ? 14.889 3.940 6.152 1.00 97.06 89 TYR A O 1
ATOM 673 N N . THR A 1 90 ? 13.671 3.152 7.866 1.00 96.88 90 THR A N 1
ATOM 674 C CA . THR A 1 90 ? 14.471 1.949 8.034 1.00 96.88 90 THR A CA 1
ATOM 675 C C . THR A 1 90 ? 13.843 0.835 7.211 1.00 96.88 90 THR A C 1
ATOM 677 O O . THR A 1 90 ? 12.662 0.524 7.372 1.00 96.88 90 THR A O 1
ATOM 680 N N . ILE A 1 91 ? 14.633 0.234 6.322 1.00 97.12 91 ILE A N 1
ATOM 681 C CA . ILE A 1 91 ? 14.183 -0.826 5.421 1.00 97.12 91 ILE A CA 1
ATOM 682 C C . ILE A 1 91 ? 14.979 -2.095 5.712 1.00 97.12 91 ILE A C 1
ATOM 684 O O . ILE A 1 91 ? 16.208 -2.091 5.673 1.00 97.12 91 ILE A O 1
ATOM 688 N N . TYR A 1 92 ? 14.267 -3.187 5.983 1.00 95.62 92 TYR A N 1
ATOM 689 C CA . TYR A 1 92 ? 14.839 -4.519 6.167 1.00 95.62 92 TYR A CA 1
ATOM 690 C C . TYR A 1 92 ? 14.320 -5.454 5.082 1.00 95.62 92 TYR A C 1
ATOM 692 O O . TYR A 1 92 ? 13.143 -5.393 4.735 1.00 95.62 92 TYR A O 1
ATOM 700 N N . VAL A 1 93 ? 15.179 -6.331 4.566 1.00 94.75 93 VAL A N 1
ATOM 701 C CA . VAL A 1 93 ? 14.824 -7.313 3.532 1.00 94.75 93 VAL A CA 1
ATOM 702 C C . VAL A 1 93 ? 15.345 -8.684 3.934 1.00 94.75 93 VAL A C 1
ATOM 704 O O . VAL A 1 93 ? 16.521 -8.828 4.267 1.00 94.75 93 VAL A O 1
ATOM 707 N N . THR A 1 94 ? 14.475 -9.687 3.852 1.00 93.81 94 THR A N 1
ATOM 708 C CA . THR A 1 94 ? 14.797 -11.098 4.067 1.00 93.81 94 THR A CA 1
ATOM 709 C C . THR A 1 94 ? 14.150 -11.920 2.954 1.00 93.81 94 THR A C 1
ATOM 711 O O . THR A 1 94 ? 12.936 -12.148 2.951 1.00 93.81 94 THR A O 1
ATOM 714 N N . GLY A 1 95 ? 14.961 -12.365 1.991 1.00 92.25 95 GLY A N 1
ATOM 715 C CA . GLY A 1 95 ? 14.478 -13.099 0.819 1.00 92.25 95 GLY A CA 1
ATOM 716 C C . GLY A 1 95 ? 13.508 -12.259 -0.021 1.00 92.25 95 GLY A C 1
ATOM 717 O O . GLY A 1 95 ? 13.833 -11.141 -0.407 1.00 92.25 95 GLY A O 1
ATOM 718 N N . SER A 1 96 ? 12.309 -12.789 -0.274 1.00 94.12 96 SER A N 1
ATOM 719 C CA . SER A 1 96 ? 11.243 -12.133 -1.051 1.00 94.12 96 SER A CA 1
ATOM 720 C C . SER A 1 96 ? 10.326 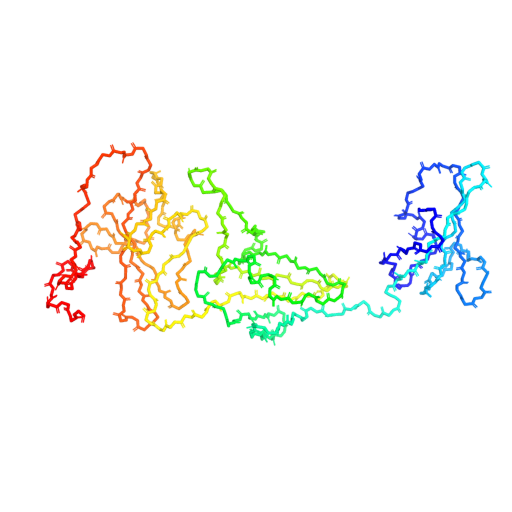-11.227 -0.217 1.00 94.12 96 SER A C 1
ATOM 722 O O . SER A 1 96 ? 9.273 -10.800 -0.693 1.00 94.12 96 SER A O 1
ATOM 724 N N . THR A 1 97 ? 10.678 -10.953 1.041 1.00 95.75 97 THR A N 1
ATOM 725 C CA . THR A 1 97 ? 9.885 -10.104 1.941 1.00 95.75 97 THR A CA 1
ATOM 726 C C . THR A 1 97 ? 10.730 -8.978 2.510 1.00 95.75 97 THR A C 1
ATOM 728 O O . THR A 1 97 ? 11.927 -9.140 2.746 1.00 95.75 97 THR A O 1
ATOM 731 N N . GLY A 1 98 ? 10.099 -7.835 2.751 1.00 96.75 98 GLY A N 1
ATOM 732 C CA . GLY A 1 98 ? 10.727 -6.692 3.387 1.00 96.75 98 GLY A CA 1
ATOM 733 C C . GLY A 1 98 ? 9.802 -5.998 4.377 1.00 96.75 98 GLY A C 1
ATOM 734 O O . GLY A 1 98 ? 8.603 -6.263 4.445 1.00 96.75 98 GLY A O 1
ATOM 735 N N . ILE A 1 99 ? 10.376 -5.108 5.172 1.00 96.56 99 ILE A N 1
ATOM 736 C CA . ILE A 1 99 ? 9.678 -4.294 6.163 1.00 96.56 99 ILE A CA 1
ATOM 737 C C . ILE A 1 99 ? 10.179 -2.861 6.023 1.00 96.56 99 ILE A C 1
ATOM 739 O O . ILE A 1 99 ? 11.388 -2.642 5.953 1.00 96.56 99 ILE A O 1
ATOM 743 N N . ILE A 1 100 ? 9.256 -1.900 6.036 1.00 97.50 100 ILE A N 1
ATOM 744 C CA . ILE A 1 100 ? 9.553 -0.465 6.090 1.00 97.50 100 ILE A CA 1
ATOM 745 C C . ILE A 1 100 ? 9.032 0.072 7.424 1.00 97.50 100 ILE A C 1
ATOM 747 O O . ILE A 1 100 ? 7.845 -0.070 7.723 1.00 97.50 100 ILE A O 1
ATOM 751 N N . THR A 1 101 ? 9.908 0.672 8.228 1.00 95.50 101 THR A N 1
ATOM 752 C CA . THR A 1 101 ? 9.600 1.285 9.533 1.00 95.50 101 THR A CA 1
ATOM 753 C C . THR A 1 101 ? 10.189 2.694 9.633 1.00 95.50 101 THR A C 1
ATOM 755 O O . THR A 1 101 ? 10.840 3.182 8.712 1.00 95.50 101 THR A O 1
ATOM 758 N N . GLY A 1 102 ? 9.966 3.370 10.765 1.00 93.38 102 GLY A N 1
ATOM 759 C CA . GLY A 1 102 ? 10.552 4.686 11.045 1.00 93.38 102 GLY A CA 1
ATOM 760 C C . GLY A 1 102 ? 9.629 5.865 10.739 1.00 93.38 102 GLY A C 1
ATOM 761 O O . GLY A 1 102 ? 10.062 7.008 10.824 1.00 93.38 102 GLY A O 1
ATOM 762 N N . PHE A 1 103 ? 8.355 5.612 10.430 1.00 94.44 103 PHE A N 1
ATOM 763 C CA . PHE A 1 103 ? 7.344 6.652 10.234 1.00 94.44 103 PHE A CA 1
ATOM 764 C C . PHE A 1 103 ? 6.245 6.589 11.310 1.00 94.44 103 PHE A C 1
ATOM 766 O O . PHE A 1 103 ? 5.880 5.493 11.742 1.00 94.44 103 PHE A O 1
ATOM 773 N N . PRO A 1 104 ? 5.694 7.732 11.765 1.00 90.25 104 PRO A N 1
ATOM 774 C CA . PRO A 1 104 ? 4.641 7.758 12.781 1.00 90.25 104 PRO A CA 1
ATOM 775 C C . PRO A 1 104 ? 3.346 7.049 12.361 1.00 90.25 104 PRO A C 1
ATOM 777 O O . PRO A 1 104 ? 3.027 6.924 11.174 1.00 90.25 104 PRO A O 1
ATOM 780 N N . LYS A 1 105 ? 2.526 6.668 13.347 1.00 84.81 105 LYS A N 1
ATOM 781 C CA . LYS A 1 105 ? 1.115 6.334 13.100 1.00 84.81 105 LYS A CA 1
ATOM 782 C C . LYS A 1 105 ? 0.386 7.502 12.423 1.00 84.81 105 LYS A C 1
ATOM 784 O O . LYS A 1 105 ? 0.724 8.660 12.645 1.00 84.81 105 LYS A O 1
ATOM 789 N N . TYR A 1 106 ? -0.619 7.175 11.612 1.00 85.06 106 TYR A N 1
ATOM 790 C CA . TYR A 1 106 ? -1.388 8.132 10.801 1.00 85.06 106 TYR A CA 1
ATOM 791 C C . TYR A 1 106 ? -0.587 8.866 9.711 1.00 85.06 106 TYR A C 1
ATOM 793 O O . TYR A 1 106 ? -1.072 9.854 9.166 1.00 85.06 106 TYR A O 1
ATOM 801 N N . THR A 1 107 ? 0.606 8.383 9.350 1.00 91.62 107 THR A N 1
ATOM 802 C CA . THR A 1 107 ? 1.328 8.904 8.179 1.00 91.62 107 THR A CA 1
ATOM 803 C C . THR A 1 107 ? 0.557 8.556 6.897 1.00 91.62 107 THR A C 1
ATOM 805 O O . THR A 1 107 ? 0.212 7.382 6.710 1.00 91.62 107 THR A O 1
ATOM 808 N N . PRO A 1 108 ? 0.288 9.523 5.999 1.00 92.81 108 PRO A N 1
ATOM 809 C CA . PRO A 1 108 ? -0.300 9.241 4.693 1.00 92.81 108 PRO A CA 1
ATOM 810 C C . PRO A 1 108 ? 0.571 8.281 3.875 1.00 92.81 108 PRO A C 1
ATOM 812 O O . PRO A 1 108 ? 1.797 8.393 3.851 1.00 92.81 108 PRO A O 1
ATOM 815 N N . LEU A 1 109 ? -0.060 7.360 3.152 1.00 95.31 109 LEU A N 1
ATOM 816 C CA . LEU A 1 109 ? 0.607 6.383 2.292 1.00 95.31 109 LEU A CA 1
ATOM 817 C C . LEU A 1 109 ? 1.483 7.065 1.240 1.00 95.31 109 LEU A C 1
ATOM 819 O O . LEU A 1 109 ? 2.606 6.632 0.994 1.00 95.31 109 LEU A O 1
ATOM 823 N N . LYS A 1 110 ? 0.991 8.174 0.677 1.00 96.12 110 LYS A N 1
ATOM 824 C CA . LYS A 1 110 ? 1.733 9.004 -0.274 1.00 96.12 110 LYS A CA 1
ATOM 825 C C . LYS A 1 110 ? 3.054 9.507 0.309 1.00 96.12 110 LYS A C 1
ATOM 827 O O . LYS A 1 110 ? 4.069 9.436 -0.369 1.00 96.12 110 LYS A O 1
ATOM 832 N N . 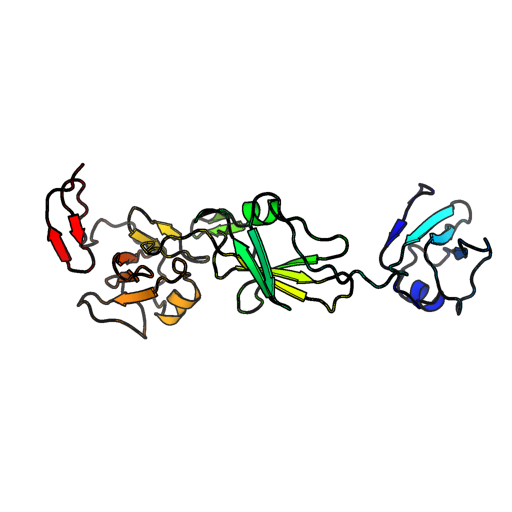THR A 1 111 ? 3.058 9.943 1.566 1.00 96.31 111 THR A N 1
ATOM 833 C CA . THR A 1 111 ? 4.278 10.402 2.243 1.00 96.31 111 THR A CA 1
ATOM 834 C C . THR A 1 111 ? 5.296 9.271 2.381 1.00 96.31 111 THR A C 1
ATOM 836 O O . THR A 1 111 ? 6.477 9.483 2.128 1.00 96.31 111 THR A O 1
ATOM 839 N N . VAL A 1 112 ? 4.847 8.053 2.716 1.00 97.62 112 VAL A N 1
ATOM 840 C CA . VAL A 1 112 ? 5.741 6.882 2.788 1.00 97.62 112 VAL A CA 1
ATOM 841 C C . VAL A 1 112 ? 6.286 6.506 1.408 1.00 97.62 112 VAL A C 1
ATOM 843 O O . VAL A 1 112 ? 7.458 6.163 1.282 1.00 97.62 112 VAL A O 1
ATOM 846 N N . LEU A 1 113 ? 5.465 6.609 0.361 1.00 97.69 113 LEU A N 1
ATOM 847 C CA . LEU A 1 113 ? 5.893 6.358 -1.014 1.00 97.69 113 LEU A CA 1
ATOM 848 C C . LEU A 1 113 ? 6.948 7.372 -1.489 1.00 97.69 113 LEU A C 1
ATOM 850 O O . LEU A 1 113 ? 7.938 6.986 -2.100 1.00 97.69 113 LEU A O 1
ATOM 854 N N . GLU A 1 114 ? 6.769 8.657 -1.186 1.00 97.50 114 GLU A N 1
ATOM 855 C CA . GLU A 1 114 ? 7.726 9.718 -1.540 1.00 97.50 114 GLU A CA 1
ATOM 856 C C . GLU A 1 114 ? 9.068 9.580 -0.803 1.00 97.50 114 GLU A C 1
ATOM 858 O O . GLU A 1 114 ? 10.094 10.061 -1.282 1.00 97.50 114 GLU A O 1
ATOM 863 N N . GLY A 1 115 ? 9.075 8.912 0.353 1.00 96.88 115 GLY A N 1
ATOM 864 C CA . GLY A 1 115 ? 10.275 8.693 1.153 1.00 96.88 115 GLY A CA 1
ATOM 865 C C . GLY A 1 115 ? 11.102 7.462 0.776 1.00 96.88 115 GLY A C 1
ATOM 866 O O . GLY A 1 115 ? 12.136 7.233 1.408 1.00 96.88 115 GLY A O 1
ATOM 867 N N . VAL A 1 116 ? 10.688 6.663 -0.212 1.00 97.75 116 VAL A N 1
ATOM 868 C CA . VAL A 1 116 ? 11.463 5.512 -0.707 1.00 97.75 116 VAL A CA 1
ATOM 869 C C . VAL A 1 116 ? 12.023 5.772 -2.103 1.00 97.75 116 VAL A C 1
ATOM 871 O O . VAL A 1 116 ? 11.407 6.427 -2.939 1.00 97.75 116 VAL A O 1
ATOM 874 N N . VAL A 1 117 ? 13.204 5.224 -2.376 1.00 96.88 117 VAL A N 1
ATOM 875 C CA . VAL A 1 117 ? 13.851 5.266 -3.688 1.00 96.88 117 VAL A CA 1
ATOM 876 C C . VAL A 1 117 ? 13.693 3.905 -4.348 1.00 96.88 117 VAL A C 1
ATOM 878 O O . VAL A 1 117 ? 14.170 2.889 -3.834 1.00 96.88 117 VAL A O 1
ATOM 881 N N . ILE A 1 118 ? 13.023 3.906 -5.499 1.00 95.31 118 ILE A N 1
ATOM 882 C CA . ILE A 1 118 ? 12.812 2.721 -6.328 1.00 95.31 118 ILE A CA 1
ATOM 883 C C . ILE A 1 118 ? 14.095 2.470 -7.137 1.00 95.31 118 ILE A C 1
ATOM 885 O O . ILE A 1 118 ? 14.592 3.402 -7.780 1.00 95.31 118 ILE A O 1
ATOM 889 N N . PRO A 1 119 ? 14.657 1.249 -7.121 1.00 92.44 119 PRO A N 1
ATOM 890 C CA . PRO A 1 119 ? 15.829 0.932 -7.927 1.00 92.44 119 PRO A CA 1
ATOM 891 C C . PRO A 1 119 ? 15.535 1.106 -9.424 1.00 92.44 119 PRO A C 1
ATOM 893 O O . PRO A 1 119 ? 14.428 0.850 -9.898 1.00 92.44 119 PRO A O 1
ATOM 896 N N . SER A 1 120 ? 16.537 1.551 -10.185 1.00 85.19 120 SER A N 1
ATOM 897 C CA . SER A 1 120 ? 16.385 1.783 -11.626 1.00 85.19 120 SER A CA 1
ATOM 898 C C . SER A 1 120 ? 15.920 0.514 -12.346 1.00 85.19 120 SER A C 1
ATOM 900 O O . SER A 1 120 ? 16.501 -0.552 -12.155 1.00 85.19 120 SER A O 1
ATOM 902 N N . GLY A 1 121 ? 14.902 0.651 -13.197 1.00 83.62 121 GLY A N 1
ATOM 903 C CA . GLY A 1 121 ? 14.326 -0.452 -13.974 1.00 83.62 121 GLY A CA 1
ATOM 904 C C . GLY A 1 121 ? 13.274 -1.278 -13.227 1.00 83.62 121 GLY A C 1
ATOM 905 O O . GLY A 1 121 ? 12.538 -2.020 -13.870 1.00 83.62 121 GLY A O 1
ATOM 906 N N . ALA A 1 122 ? 13.149 -1.129 -11.906 1.00 93.12 122 ALA A N 1
ATOM 907 C CA . ALA A 1 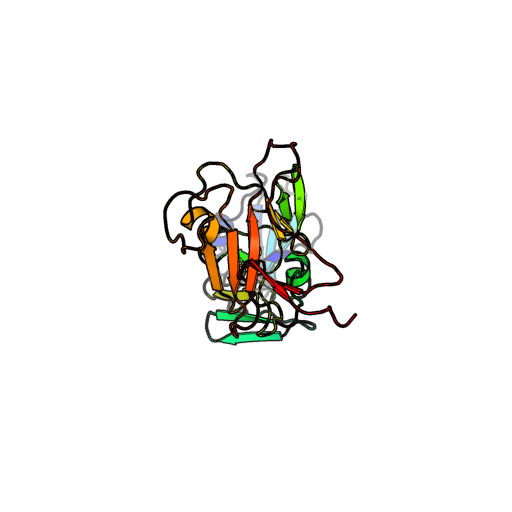122 ? 12.095 -1.787 -11.146 1.00 93.12 122 ALA A CA 1
ATOM 908 C C . ALA A 1 122 ? 10.768 -1.020 -11.221 1.00 93.12 122 ALA A C 1
ATOM 910 O O . ALA A 1 122 ? 10.718 0.189 -11.461 1.00 93.12 122 ALA A O 1
ATOM 911 N N . THR A 1 123 ? 9.685 -1.740 -10.957 1.00 94.25 123 THR A N 1
ATOM 912 C CA . THR A 1 123 ? 8.339 -1.187 -10.803 1.00 94.25 123 THR A CA 1
ATOM 913 C C . THR A 1 123 ? 7.879 -1.367 -9.365 1.00 94.25 123 THR A C 1
ATOM 915 O O . THR A 1 123 ? 8.179 -2.387 -8.747 1.00 94.25 123 THR A O 1
ATOM 918 N N . LEU A 1 124 ? 7.183 -0.364 -8.825 1.00 97.31 124 LEU A N 1
ATOM 919 C CA . LEU A 1 124 ? 6.564 -0.423 -7.504 1.00 97.31 124 LEU A CA 1
ATOM 920 C C . LEU A 1 124 ? 5.051 -0.305 -7.650 1.00 97.31 124 LEU A C 1
ATOM 922 O O . LEU A 1 124 ? 4.548 0.640 -8.261 1.00 97.31 124 LEU A O 1
ATOM 926 N N . THR A 1 125 ? 4.338 -1.237 -7.040 1.00 97.62 125 THR A N 1
ATOM 927 C CA . THR A 1 125 ? 2.881 -1.243 -6.906 1.00 97.62 125 THR A CA 1
ATOM 928 C C . THR A 1 125 ? 2.515 -1.283 -5.423 1.00 97.62 125 THR A C 1
ATOM 930 O O . THR A 1 125 ? 3.276 -1.748 -4.573 1.00 97.62 125 THR A O 1
ATOM 933 N N . MET A 1 126 ? 1.351 -0.737 -5.080 1.00 97.31 126 MET A N 1
ATOM 934 C CA . MET A 1 126 ? 0.824 -0.787 -3.716 1.00 97.31 126 MET A CA 1
ATOM 935 C C . MET A 1 126 ? -0.285 -1.822 -3.680 1.00 97.31 126 MET A C 1
ATOM 937 O O . MET A 1 126 ? -1.232 -1.725 -4.464 1.00 97.31 126 MET A O 1
ATOM 941 N N . VAL A 1 127 ? -0.171 -2.789 -2.778 1.00 96.94 127 VAL A N 1
ATOM 942 C CA . VAL A 1 127 ? -1.113 -3.907 -2.666 1.00 96.94 127 VAL A CA 1
ATOM 943 C C . VAL A 1 127 ? -1.491 -4.166 -1.211 1.00 96.94 127 VAL A C 1
ATOM 945 O O . VAL A 1 127 ? -0.833 -3.681 -0.288 1.00 96.94 127 VAL A O 1
ATOM 948 N N . ASP A 1 128 ? -2.565 -4.914 -0.986 1.00 92.81 128 ASP A N 1
ATOM 949 C CA . ASP A 1 128 ? -2.873 -5.500 0.317 1.00 92.81 128 ASP A CA 1
ATOM 950 C C . ASP A 1 128 ? -2.399 -6.953 0.446 1.00 92.81 128 ASP A C 1
ATOM 952 O O . ASP A 1 128 ? -1.748 -7.512 -0.432 1.00 92.81 128 ASP A O 1
ATOM 956 N N . GLN A 1 129 ? -2.723 -7.573 1.582 1.00 88.38 129 GLN A N 1
ATOM 957 C CA . GLN A 1 129 ? -2.383 -8.967 1.880 1.00 88.38 129 GLN A CA 1
ATOM 958 C C . GLN A 1 129 ? -2.985 -9.995 0.904 1.00 88.38 129 GLN A C 1
ATOM 960 O O . GLN A 1 129 ? -2.541 -11.140 0.894 1.00 88.38 129 GLN A O 1
ATOM 965 N N . ASN A 1 130 ? -3.995 -9.609 0.120 1.00 90.19 130 ASN A N 1
ATOM 966 C CA . ASN A 1 130 ? -4.660 -10.456 -0.868 1.00 90.19 130 ASN A CA 1
ATOM 967 C C . ASN A 1 130 ? -4.246 -10.094 -2.305 1.00 90.19 130 ASN A C 1
ATOM 969 O O . ASN A 1 130 ? -4.939 -10.491 -3.239 1.00 90.19 130 ASN A O 1
ATOM 973 N N . ASP A 1 131 ? -3.155 -9.336 -2.482 1.00 91.25 131 ASP A N 1
ATOM 974 C CA . ASP A 1 131 ? -2.674 -8.848 -3.785 1.00 91.25 131 ASP A CA 1
ATOM 975 C C . ASP A 1 131 ? -3.648 -7.862 -4.470 1.00 91.25 131 ASP A C 1
ATOM 977 O O . ASP A 1 131 ? -3.593 -7.624 -5.675 1.00 91.25 131 ASP A O 1
ATOM 981 N N . GLY A 1 132 ? -4.565 -7.261 -3.701 1.00 93.38 132 GLY A N 1
ATOM 982 C CA . GLY A 1 132 ? -5.480 -6.236 -4.192 1.00 93.38 132 GLY A CA 1
ATOM 983 C C . GLY A 1 132 ? -4.801 -4.871 -4.271 1.00 93.38 132 GLY A C 1
ATOM 984 O O . GLY A 1 132 ? -4.206 -4.422 -3.292 1.00 93.38 132 GLY A O 1
ATOM 985 N N . TYR A 1 133 ? -4.913 -4.179 -5.408 1.00 93.94 133 TYR A N 1
ATOM 986 C CA . TYR A 1 133 ? -4.315 -2.852 -5.589 1.00 93.94 133 TYR A CA 1
ATOM 987 C C . TYR A 1 133 ? -4.836 -1.816 -4.583 1.00 93.94 133 TYR A C 1
ATOM 989 O O . TYR A 1 133 ? -6.034 -1.728 -4.300 1.00 93.94 133 TYR A O 1
ATOM 997 N N . LYS A 1 134 ? -3.925 -0.966 -4.103 1.00 93.12 134 LYS A N 1
ATOM 998 C CA . LYS A 1 134 ? -4.210 0.160 -3.210 1.00 93.12 134 LYS A CA 1
ATOM 999 C C . LYS A 1 134 ? -3.963 1.496 -3.896 1.00 93.12 134 LYS A C 1
ATOM 1001 O O . LYS A 1 134 ? -3.017 1.670 -4.660 1.00 93.12 134 LYS A O 1
ATOM 1006 N N . THR A 1 135 ? -4.830 2.457 -3.597 1.00 93.88 135 THR A N 1
ATOM 1007 C CA . THR A 1 135 ? -4.739 3.837 -4.078 1.00 93.88 135 THR A CA 1
ATOM 1008 C C . THR A 1 135 ? -4.123 4.743 -3.014 1.00 93.88 135 THR A C 1
ATOM 1010 O O . THR A 1 135 ? -4.125 4.427 -1.828 1.00 93.88 135 THR A O 1
ATOM 1013 N N . LEU A 1 136 ? -3.601 5.898 -3.432 1.00 92.81 136 LEU A N 1
ATOM 1014 C CA . LEU A 1 136 ? -3.084 6.921 -2.509 1.00 92.81 136 LEU A CA 1
ATOM 1015 C C . LEU A 1 136 ? -4.197 7.743 -1.856 1.00 92.81 136 LEU A C 1
ATOM 1017 O O . LEU A 1 136 ? -4.039 8.237 -0.744 1.00 92.81 136 LEU A O 1
ATOM 1021 N N . ILE A 1 137 ? -5.313 7.879 -2.567 1.00 87.88 137 ILE A N 1
ATOM 1022 C CA . ILE A 1 137 ? -6.498 8.616 -2.149 1.00 87.88 137 ILE A CA 1
ATOM 1023 C C . ILE A 1 137 ? -7.718 7.715 -2.289 1.00 87.88 137 ILE A C 1
ATOM 1025 O O . ILE A 1 137 ? -7.768 6.843 -3.161 1.00 87.88 137 ILE A O 1
ATOM 1029 N N . LYS A 1 138 ? -8.719 7.948 -1.453 1.00 84.69 138 LYS A N 1
ATOM 1030 C CA . LYS A 1 138 ? -10.011 7.267 -1.512 1.00 84.69 138 LYS A CA 1
ATOM 1031 C C . LYS A 1 138 ? -11.133 8.275 -1.329 1.00 84.69 138 LYS A C 1
ATOM 1033 O O . LYS A 1 138 ? -10.951 9.302 -0.678 1.00 84.69 138 LYS A O 1
ATOM 1038 N N . LEU A 1 139 ? -12.295 7.971 -1.889 1.00 80.69 139 LEU A N 1
ATOM 1039 C CA . LEU A 1 139 ? -13.506 8.734 -1.627 1.00 80.69 139 LEU A CA 1
ATOM 1040 C C . LEU A 1 139 ? -14.072 8.286 -0.276 1.00 80.69 139 LEU A C 1
ATOM 1042 O O . LEU A 1 139 ? -14.309 7.094 -0.075 1.00 80.69 139 LEU A O 1
ATOM 1046 N N . ASN A 1 140 ? -14.257 9.213 0.658 1.00 72.25 140 ASN A N 1
ATOM 1047 C CA . ASN A 1 140 ? -14.971 8.916 1.893 1.00 72.25 140 ASN A CA 1
ATOM 1048 C C . ASN A 1 140 ? -16.497 8.929 1.658 1.00 72.25 140 ASN A C 1
ATOM 1050 O O . ASN A 1 140 ? -16.986 9.275 0.582 1.00 72.25 140 ASN A O 1
ATOM 1054 N N . TYR A 1 141 ? -17.262 8.565 2.686 1.00 65.44 141 TYR A N 1
ATOM 1055 C CA . TYR A 1 141 ? -18.726 8.534 2.613 1.00 65.44 141 TYR A CA 1
ATOM 1056 C C . TYR A 1 141 ? -19.387 9.902 2.408 1.00 65.44 141 TYR A C 1
ATOM 1058 O O . TYR A 1 141 ? -20.514 9.954 1.927 1.00 65.44 141 TYR A O 1
ATOM 1066 N N . ASP A 1 142 ? -18.677 10.990 2.699 1.00 60.03 142 ASP A N 1
ATOM 1067 C CA . ASP A 1 142 ? -19.139 12.359 2.465 1.00 60.03 142 ASP A CA 1
ATOM 1068 C C . ASP A 1 142 ? -18.695 12.877 1.087 1.00 60.03 142 ASP A C 1
ATOM 1070 O O . ASP A 1 142 ? -18.720 14.077 0.824 1.00 60.03 142 ASP A O 1
ATOM 1074 N N . THR A 1 143 ? -18.280 11.979 0.183 1.00 75.94 143 THR A N 1
ATOM 1075 C CA . THR A 1 143 ? -17.810 12.280 -1.181 1.00 75.94 143 THR A CA 1
ATOM 1076 C C . THR A 1 143 ? -16.569 13.176 -1.248 1.00 75.94 143 THR A C 1
ATOM 1078 O O . THR A 1 143 ? -16.283 13.797 -2.270 1.00 75.94 143 THR A O 1
ATOM 1081 N N . VAL A 1 144 ? -15.786 13.212 -0.173 1.00 70.56 144 VAL A N 1
ATOM 1082 C CA . VAL A 1 144 ? -14.519 13.940 -0.096 1.00 70.56 144 VAL A CA 1
ATOM 1083 C C . VAL A 1 144 ? -13.363 12.972 -0.321 1.00 70.56 144 VAL A C 1
ATOM 1085 O O . VAL A 1 144 ? -13.319 11.883 0.255 1.00 70.56 144 VAL A O 1
ATOM 1088 N N . TYR A 1 145 ? -12.405 13.373 -1.154 1.00 80.19 145 TYR A N 1
ATOM 1089 C CA . TYR A 1 145 ? -11.152 12.641 -1.300 1.00 80.19 145 TYR A CA 1
ATOM 1090 C C . TYR A 1 145 ? -10.312 12.795 -0.036 1.00 80.19 145 TYR A C 1
ATOM 1092 O O . TYR A 1 145 ? -10.015 13.909 0.392 1.00 80.19 145 TYR A O 1
ATOM 1100 N N . VAL A 1 146 ? -9.921 11.669 0.545 1.00 82.00 146 VAL A N 1
ATOM 1101 C CA . VAL A 1 146 ? -9.044 11.613 1.713 1.00 82.00 146 VAL A CA 1
ATOM 1102 C C . VAL A 1 146 ? -7.838 10.739 1.409 1.00 82.00 146 VAL A C 1
ATOM 1104 O O . VAL A 1 146 ? -7.940 9.762 0.660 1.00 82.00 146 VAL A O 1
ATOM 1107 N N . ASP A 1 147 ? -6.704 11.081 2.008 1.00 88.00 147 ASP A N 1
ATOM 1108 C CA . ASP A 1 147 ? -5.495 10.278 1.891 1.00 88.00 147 ASP A CA 1
ATOM 1109 C C . ASP A 1 147 ? -5.679 8.914 2.566 1.00 88.00 147 ASP A C 1
ATOM 1111 O O . ASP A 1 147 ? -6.268 8.784 3.647 1.00 88.00 147 ASP A O 1
ATOM 1115 N N . VAL A 1 148 ? -5.149 7.879 1.922 1.00 89.62 148 VAL A N 1
ATOM 1116 C CA . VAL A 1 148 ? -5.011 6.553 2.523 1.00 89.62 148 VAL A CA 1
ATOM 1117 C C . VAL A 1 148 ? -3.844 6.595 3.501 1.00 89.62 148 VAL A C 1
ATOM 1119 O O . VAL A 1 148 ? -2.802 7.177 3.211 1.00 89.62 148 VAL A O 1
ATOM 1122 N N . LEU A 1 149 ? -4.005 5.990 4.675 1.00 90.81 149 LEU A N 1
ATOM 1123 C CA . LEU A 1 149 ? -2.949 5.922 5.684 1.00 90.81 149 LEU A CA 1
ATOM 1124 C C . LEU A 1 149 ? -2.048 4.712 5.432 1.00 90.81 149 LEU A C 1
ATOM 1126 O O . LEU A 1 149 ? -2.530 3.644 5.060 1.00 90.81 149 LEU A O 1
ATOM 1130 N N . ALA A 1 150 ? -0.750 4.846 5.696 1.00 92.75 150 ALA A N 1
ATOM 1131 C CA . ALA A 1 150 ? 0.153 3.702 5.728 1.00 92.75 150 ALA A CA 1
ATOM 1132 C C . ALA A 1 150 ? -0.170 2.823 6.948 1.00 92.75 150 ALA A C 1
ATOM 1134 O O . ALA A 1 150 ? -0.118 3.283 8.090 1.00 92.75 150 ALA A O 1
ATOM 1135 N N . THR A 1 151 ? -0.514 1.554 6.716 1.00 91.06 151 THR A N 1
ATOM 1136 C CA . THR A 1 151 ? -0.883 0.591 7.768 1.00 91.06 151 THR A CA 1
ATOM 1137 C C . THR A 1 151 ? -0.239 -0.770 7.516 1.00 91.06 151 THR A C 1
ATOM 1139 O O . THR A 1 151 ? 0.243 -1.034 6.418 1.00 91.06 151 THR A O 1
ATOM 1142 N N . LEU A 1 152 ? -0.305 -1.668 8.506 1.00 90.12 152 LEU A N 1
ATOM 1143 C CA . LEU A 1 152 ? 0.183 -3.051 8.391 1.00 90.12 152 LEU A CA 1
ATOM 1144 C C . LEU A 1 152 ? -0.495 -3.885 7.298 1.00 90.12 152 LEU A C 1
ATOM 1146 O O . LEU A 1 152 ? 0.016 -4.950 6.947 1.00 90.12 152 LEU A O 1
ATOM 1150 N N . ALA A 1 153 ? -1.654 -3.437 6.815 1.00 90.75 153 ALA A N 1
ATOM 1151 C CA . ALA A 1 153 ? -2.411 -4.111 5.771 1.00 90.75 153 ALA A CA 1
ATOM 1152 C C . ALA A 1 153 ? -1.950 -3.725 4.357 1.00 90.75 153 ALA A C 1
ATOM 1154 O O . ALA A 1 153 ? -2.443 -4.307 3.395 1.00 90.75 153 ALA A O 1
ATOM 1155 N N . ILE A 1 154 ? -1.042 -2.750 4.230 1.00 94.81 154 ILE A N 1
ATOM 1156 C CA . ILE A 1 154 ? -0.546 -2.245 2.950 1.00 94.81 154 ILE A CA 1
ATOM 1157 C C . ILE A 1 154 ? 0.905 -2.675 2.755 1.00 94.81 154 ILE A C 1
ATOM 1159 O O . ILE A 1 154 ? 1.725 -2.635 3.679 1.00 94.81 154 ILE A O 1
ATOM 1163 N N . TYR A 1 155 ? 1.207 -3.054 1.521 1.00 97.75 155 TYR A N 1
ATOM 1164 C CA . TYR A 1 155 ? 2.508 -3.505 1.082 1.00 97.75 155 TYR A CA 1
ATOM 1165 C C . TYR A 1 155 ? 2.957 -2.719 -0.149 1.00 97.75 155 TYR A C 1
ATOM 1167 O O . TYR A 1 155 ? 2.138 -2.341 -0.989 1.00 97.75 155 TYR A O 1
ATOM 1175 N N . PHE A 1 156 ? 4.265 -2.507 -0.274 1.00 98.25 156 PHE A N 1
ATOM 1176 C CA . PHE A 1 156 ? 4.887 -2.145 -1.544 1.00 98.25 156 PHE A CA 1
ATOM 1177 C C . PHE A 1 156 ? 5.411 -3.417 -2.199 1.00 98.25 156 PHE A C 1
ATOM 1179 O O . PHE A 1 156 ? 6.306 -4.076 -1.672 1.00 98.25 156 PHE A O 1
ATOM 1186 N N . GLU A 1 157 ? 4.837 -3.782 -3.334 1.00 97.88 157 GLU A N 1
ATOM 1187 C CA . GLU A 1 157 ? 5.385 -4.811 -4.202 1.00 97.88 157 GLU A CA 1
ATOM 1188 C C . GLU A 1 157 ? 6.402 -4.147 -5.126 1.00 97.88 157 GLU A C 1
ATOM 1190 O O . GLU A 1 157 ? 6.083 -3.189 -5.826 1.00 97.88 157 GLU A O 1
ATOM 1195 N N . VAL A 1 158 ? 7.633 -4.655 -5.118 1.00 97.38 158 VAL A N 1
ATOM 1196 C CA . VAL A 1 158 ? 8.683 -4.208 -6.031 1.00 97.38 158 VAL A CA 1
ATOM 1197 C C . VAL A 1 158 ? 9.072 -5.362 -6.926 1.00 97.38 158 VAL A C 1
ATOM 1199 O O . VAL A 1 158 ? 9.566 -6.382 -6.442 1.00 97.38 158 VAL A O 1
ATOM 1202 N N . ILE A 1 159 ? 8.855 -5.185 -8.225 1.00 95.00 159 ILE A N 1
ATOM 1203 C CA . ILE A 1 159 ? 9.207 -6.154 -9.258 1.00 95.00 159 ILE A CA 1
ATOM 1204 C C . ILE A 1 159 ? 10.406 -5.600 -10.020 1.00 95.00 159 ILE A C 1
ATOM 1206 O O . ILE A 1 159 ? 10.358 -4.489 -10.553 1.00 95.00 159 ILE A O 1
ATOM 1210 N N . ALA A 1 160 ? 11.486 -6.376 -10.047 1.00 91.75 160 ALA A N 1
ATOM 1211 C CA . ALA A 1 160 ? 12.695 -6.062 -10.790 1.00 91.75 160 ALA A CA 1
ATOM 1212 C C . ALA A 1 160 ? 12.433 -5.965 -12.297 1.00 91.75 160 ALA A C 1
ATOM 1214 O O . ALA A 1 160 ? 11.441 -6.475 -12.817 1.00 91.75 160 ALA A O 1
ATOM 1215 N N . GLU A 1 161 ? 13.382 -5.380 -13.025 1.00 86.00 161 GLU A N 1
ATOM 1216 C CA . GLU A 1 161 ? 13.281 -5.220 -14.480 1.00 86.00 161 GLU A CA 1
ATOM 1217 C C . GLU A 1 161 ? 13.123 -6.565 -15.209 1.00 86.00 161 GLU A C 1
ATOM 1219 O O . GLU A 1 161 ? 12.519 -6.644 -16.276 1.00 86.00 161 GLU A O 1
ATOM 1224 N N . ASN A 1 162 ? 13.622 -7.653 -14.613 1.00 79.75 162 ASN A N 1
ATOM 1225 C CA . ASN A 1 162 ? 13.485 -8.993 -15.173 1.00 79.75 162 ASN A CA 1
ATOM 1226 C C . ASN A 1 162 ? 12.088 -9.621 -15.032 1.00 79.75 162 ASN A C 1
ATOM 1228 O O . ASN A 1 162 ? 11.873 -10.722 -15.542 1.00 79.75 162 ASN A O 1
ATOM 1232 N N . GLY A 1 163 ? 11.165 -8.976 -14.312 1.00 84.00 163 GLY A N 1
ATOM 1233 C CA . GLY A 1 163 ? 9.804 -9.466 -14.081 1.00 84.00 163 GLY A CA 1
ATOM 1234 C C . GLY A 1 163 ? 9.702 -10.741 -13.234 1.00 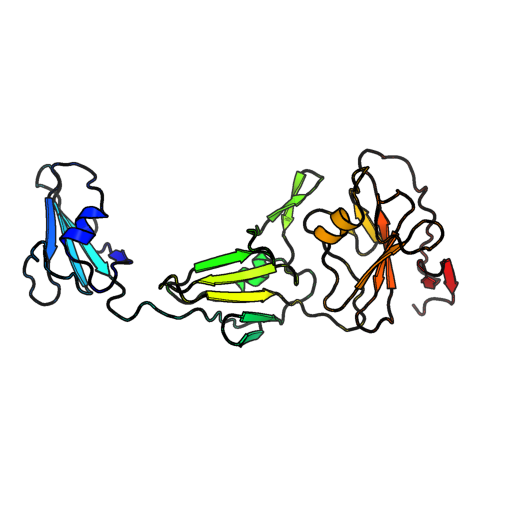84.00 163 GLY A C 1
ATOM 1235 O O . GLY A 1 163 ? 8.606 -11.272 -13.074 1.00 84.00 163 GLY A O 1
ATOM 1236 N N . ARG A 1 164 ? 10.820 -11.262 -12.714 1.00 86.44 164 ARG A N 1
ATOM 1237 C CA . ARG A 1 164 ? 10.887 -12.505 -11.931 1.00 86.44 164 ARG A CA 1
ATOM 1238 C C . ARG A 1 164 ? 11.184 -12.233 -10.465 1.00 86.44 164 ARG A C 1
ATOM 1240 O O . ARG A 1 164 ? 10.559 -12.847 -9.603 1.00 86.44 164 ARG A O 1
ATOM 1247 N N . ASP A 1 165 ? 12.145 -11.358 -10.185 1.00 89.94 165 ASP A N 1
ATOM 1248 C CA . ASP A 1 165 ? 12.494 -11.026 -8.811 1.00 89.94 165 ASP A CA 1
ATOM 1249 C C . ASP A 1 165 ? 11.469 -10.044 -8.249 1.00 89.94 165 ASP A C 1
ATOM 1251 O O . ASP A 1 165 ? 11.247 -8.960 -8.792 1.00 89.94 165 ASP A O 1
ATOM 1255 N N . LYS A 1 166 ? 10.841 -10.449 -7.147 1.00 95.06 166 LYS A N 1
ATOM 1256 C CA . LYS A 1 166 ? 9.819 -9.684 -6.435 1.00 95.06 166 LYS A CA 1
ATOM 1257 C C . LYS A 1 166 ? 10.165 -9.641 -4.954 1.00 95.06 166 LYS A C 1
ATOM 1259 O O . LYS A 1 166 ? 10.477 -10.674 -4.356 1.00 95.06 166 LYS A O 1
ATOM 1264 N N . VAL A 1 167 ? 10.057 -8.460 -4.353 1.00 97.25 167 VAL A N 1
ATOM 1265 C CA . VAL A 1 167 ? 10.075 -8.296 -2.894 1.00 97.25 167 VAL A CA 1
ATOM 1266 C C . VAL A 1 167 ? 8.800 -7.587 -2.463 1.00 97.25 167 VAL A C 1
ATOM 1268 O O . VAL A 1 167 ? 8.431 -6.554 -3.021 1.00 97.25 167 VAL A O 1
ATOM 1271 N N . LEU A 1 168 ? 8.124 -8.159 -1.469 1.00 97.44 168 LEU A N 1
ATOM 1272 C CA . LEU A 1 168 ? 6.920 -7.591 -0.877 1.00 97.44 168 LEU A CA 1
ATOM 1273 C C . LEU A 1 168 ? 7.260 -6.928 0.462 1.00 97.44 168 LEU A C 1
ATOM 1275 O O . LEU A 1 168 ? 7.595 -7.606 1.435 1.00 97.44 168 LEU A O 1
ATOM 1279 N N . TYR A 1 169 ? 7.178 -5.603 0.509 1.00 98.06 169 TYR A N 1
ATOM 1280 C CA . TYR A 1 169 ? 7.525 -4.790 1.669 1.00 98.06 169 TYR A CA 1
ATOM 1281 C C . TYR A 1 169 ? 6.296 -4.448 2.500 1.00 98.06 169 TYR A C 1
ATOM 1283 O O . TYR A 1 169 ? 5.452 -3.682 2.051 1.00 98.06 169 TYR A O 1
ATOM 1291 N N . GLN A 1 170 ? 6.213 -4.942 3.732 1.00 96.88 170 GLN A N 1
ATOM 1292 C CA . GLN A 1 170 ? 5.154 -4.553 4.659 1.00 96.88 170 GLN A CA 1
ATOM 1293 C C . GLN A 1 170 ? 5.437 -3.179 5.276 1.00 96.88 170 GLN A C 1
ATOM 1295 O O . GLN A 1 170 ? 6.516 -2.948 5.835 1.00 96.88 170 GLN A O 1
ATOM 1300 N N . LEU A 1 171 ? 4.441 -2.294 5.254 1.00 96.00 171 LEU A N 1
ATOM 1301 C CA . LEU A 1 171 ? 4.515 -1.001 5.929 1.00 96.00 171 LEU A CA 1
ATOM 1302 C C . LEU A 1 171 ? 4.224 -1.166 7.422 1.00 96.00 171 LEU A C 1
ATOM 1304 O O . LEU A 1 171 ? 3.163 -1.654 7.802 1.00 96.00 171 LEU A O 1
ATOM 1308 N N . ARG A 1 172 ? 5.149 -0.745 8.287 1.00 92.88 172 ARG A N 1
ATOM 1309 C CA . ARG A 1 172 ? 5.015 -0.845 9.744 1.00 92.88 172 ARG A CA 1
ATOM 1310 C C . ARG A 1 172 ? 5.204 0.524 10.403 1.00 92.88 172 ARG A C 1
ATOM 1312 O O . ARG A 1 172 ? 6.339 0.899 10.705 1.00 92.88 172 ARG A O 1
ATOM 1319 N N . PRO A 1 173 ? 4.106 1.262 10.650 1.00 91.38 173 PRO A N 1
ATOM 1320 C CA . PRO A 1 173 ? 4.173 2.498 11.417 1.00 91.38 173 PRO A CA 1
ATOM 1321 C C . PRO A 1 173 ? 4.765 2.244 12.803 1.00 91.38 173 PRO A C 1
ATOM 1323 O O . PRO A 1 173 ? 4.529 1.194 13.405 1.00 91.38 173 PRO A O 1
ATOM 1326 N N . THR A 1 174 ? 5.483 3.226 13.337 1.00 88.00 174 THR A N 1
ATOM 1327 C CA . THR A 1 174 ? 5.968 3.197 14.715 1.00 88.00 174 THR A CA 1
ATOM 1328 C C . THR A 1 174 ? 4.775 3.163 15.668 1.00 88.00 174 THR A C 1
ATOM 1330 O O . THR A 1 174 ? 3.945 4.075 15.678 1.00 88.00 174 THR A O 1
ATOM 1333 N N . SER A 1 175 ? 4.707 2.108 16.475 1.00 80.00 175 SER A N 1
ATOM 1334 C CA . SER A 1 175 ? 3.714 1.916 17.529 1.00 80.00 175 SER A CA 1
ATOM 1335 C C . SER A 1 175 ? 4.397 1.599 18.851 1.00 80.00 175 SER A C 1
ATOM 1337 O O . SER A 1 175 ? 5.465 0.985 18.872 1.00 80.00 175 SER A O 1
ATOM 1339 N N . ILE A 1 176 ? 3.745 1.953 19.950 1.00 80.38 176 ILE A N 1
ATOM 1340 C CA . ILE A 1 176 ? 4.142 1.542 21.302 1.00 80.38 176 ILE A CA 1
ATOM 1341 C C . ILE A 1 176 ? 3.201 0.448 21.818 1.00 80.38 176 ILE A C 1
ATOM 1343 O O . ILE A 1 176 ? 2.079 0.319 21.332 1.00 80.38 176 ILE A O 1
ATOM 1347 N N . SER A 1 177 ? 3.638 -0.353 22.796 1.00 83.75 177 SER A N 1
ATOM 1348 C CA . SER A 1 177 ? 2.877 -1.526 23.272 1.00 83.75 177 SER A CA 1
ATOM 1349 C C . SER A 1 177 ? 1.480 -1.192 23.805 1.00 83.75 177 SER A C 1
ATOM 1351 O O . SER A 1 177 ? 0.596 -2.045 23.751 1.00 83.75 177 SER A O 1
ATOM 1353 N N . VAL A 1 178 ? 1.288 0.051 24.252 1.00 85.94 178 VAL A N 1
ATOM 1354 C CA . VAL A 1 178 ? 0.039 0.594 24.802 1.00 85.94 178 VAL A CA 1
ATOM 1355 C C . VAL A 1 178 ? -0.917 1.151 23.733 1.00 85.94 178 VAL A C 1
ATOM 1357 O O . VAL A 1 178 ? -2.015 1.596 24.058 1.00 85.94 178 VAL A O 1
ATOM 1360 N N . ASP A 1 179 ? -0.548 1.147 22.446 1.00 88.56 179 ASP A N 1
ATOM 1361 C CA . ASP A 1 179 ? -1.418 1.664 21.385 1.00 88.56 179 ASP A CA 1
ATOM 1362 C C . ASP A 1 179 ? -2.670 0.782 21.202 1.00 88.56 179 ASP A C 1
ATOM 1364 O O . ASP A 1 179 ? -2.597 -0.352 20.733 1.00 88.56 179 ASP A O 1
ATOM 1368 N N . ALA A 1 180 ? -3.845 1.337 21.512 1.00 91.25 180 ALA A N 1
ATOM 1369 C CA . ALA A 1 180 ? -5.151 0.721 21.276 1.00 91.25 180 ALA A CA 1
ATOM 1370 C C . ALA A 1 180 ? -5.977 1.584 20.310 1.00 91.25 180 ALA A C 1
ATOM 1372 O O . ALA A 1 180 ? -6.802 2.396 20.731 1.00 91.25 180 ALA A O 1
ATOM 1373 N N . TYR A 1 181 ? -5.737 1.441 19.005 1.00 90.75 181 TYR A N 1
ATOM 1374 C CA . TYR A 1 181 ? -6.525 2.120 17.972 1.00 90.75 181 TYR A CA 1
ATOM 1375 C C . TYR A 1 181 ? -6.854 1.210 16.787 1.00 90.75 181 TYR A C 1
ATOM 1377 O O . TYR A 1 181 ? -6.183 0.207 16.562 1.00 90.75 181 TYR A O 1
ATOM 1385 N N . ALA A 1 182 ? -7.879 1.573 16.017 1.00 92.19 182 ALA A N 1
ATOM 1386 C CA . ALA A 1 182 ? -8.209 0.939 14.742 1.00 92.19 182 ALA A CA 1
ATOM 1387 C C . ALA A 1 182 ? -8.219 1.966 13.607 1.00 92.19 182 ALA A C 1
ATOM 1389 O O . ALA A 1 182 ? -8.559 3.131 13.808 1.00 92.19 182 ALA A O 1
ATOM 1390 N N . THR A 1 183 ? -7.862 1.517 12.411 1.00 89.75 183 THR A N 1
ATOM 1391 C CA . THR A 1 183 ? -7.923 2.271 11.154 1.00 89.75 183 THR A CA 1
ATOM 1392 C C . THR A 1 183 ? -8.773 1.506 10.146 1.00 89.75 183 THR A C 1
ATOM 1394 O O . THR A 1 183 ? -9.018 0.311 10.315 1.00 89.75 183 THR A O 1
ATOM 1397 N N . SER A 1 184 ? -9.268 2.193 9.121 1.00 87.25 184 SER A N 1
ATOM 1398 C CA . SER A 1 184 ? -10.083 1.572 8.083 1.00 87.25 184 SER A CA 1
ATOM 1399 C C . SER A 1 184 ? -9.939 2.299 6.760 1.00 87.25 184 SER A C 1
ATOM 1401 O O . SER A 1 184 ? -9.870 3.532 6.714 1.00 87.25 184 SER A O 1
ATOM 1403 N N . ASP A 1 185 ? -9.970 1.525 5.679 1.00 78.38 185 ASP A N 1
ATOM 1404 C CA . ASP A 1 185 ? -10.131 2.068 4.337 1.00 78.38 185 ASP A CA 1
ATOM 1405 C C . ASP A 1 185 ? -11.592 2.398 4.032 1.00 78.38 185 ASP A C 1
ATOM 1407 O O . ASP A 1 185 ? -11.861 3.381 3.350 1.00 78.38 185 ASP A O 1
ATOM 1411 N N . LEU A 1 186 ? -12.534 1.664 4.617 1.00 82.69 186 LEU A N 1
ATOM 1412 C CA . LEU A 1 186 ? -13.956 1.869 4.387 1.00 82.69 186 LEU A CA 1
ATOM 1413 C C . LEU A 1 186 ? -14.539 2.899 5.361 1.00 82.69 186 LEU A C 1
ATOM 1415 O O . LEU A 1 186 ? -15.138 3.879 4.940 1.00 82.69 186 LEU A O 1
ATOM 1419 N N . TYR A 1 187 ? -14.339 2.713 6.663 1.00 86.44 187 TYR A N 1
ATOM 1420 C CA . TYR A 1 187 ? -14.995 3.505 7.701 1.00 86.44 187 TYR A CA 1
ATOM 1421 C C . TYR A 1 187 ? -14.188 4.748 8.101 1.00 86.44 187 TYR A C 1
ATOM 1423 O O . TYR A 1 187 ? -12.967 4.715 8.240 1.00 86.44 187 TYR A O 1
ATOM 1431 N N . SER A 1 188 ? -14.884 5.849 8.369 1.00 83.88 188 SER A N 1
ATOM 1432 C CA . SER A 1 188 ? -14.337 6.980 9.112 1.00 83.88 188 SER A CA 1
ATOM 1433 C C . SER A 1 188 ? -14.273 6.620 10.595 1.00 83.88 188 SER A C 1
ATOM 1435 O O . SER A 1 188 ? -15.291 6.285 11.205 1.00 83.88 188 SER A O 1
ATOM 1437 N N . ILE A 1 189 ? -13.073 6.663 11.176 1.00 87.50 189 ILE A N 1
ATOM 1438 C CA . ILE A 1 189 ? -12.853 6.358 12.593 1.00 87.50 189 ILE A CA 1
ATOM 1439 C C . ILE A 1 189 ? -12.328 7.606 13.290 1.00 87.50 189 ILE A C 1
ATOM 1441 O O . ILE A 1 189 ? -11.176 8.003 13.107 1.00 87.50 189 ILE A O 1
ATOM 1445 N N . ASN A 1 190 ? -13.166 8.209 14.129 1.00 83.88 190 ASN A N 1
ATOM 1446 C CA . ASN A 1 190 ? -12.750 9.313 14.975 1.00 83.88 190 ASN A CA 1
ATOM 1447 C C . ASN A 1 190 ? -12.111 8.759 16.250 1.00 83.88 190 ASN A C 1
ATOM 1449 O O . ASN A 1 190 ? -12.779 8.185 17.107 1.00 83.88 190 ASN A O 1
ATOM 1453 N N . GLN A 1 191 ? -10.802 8.959 16.370 1.00 83.81 191 GLN A N 1
ATOM 1454 C CA . GLN A 1 191 ? -10.016 8.476 17.499 1.00 83.81 191 GLN A CA 1
ATOM 1455 C C . GLN A 1 191 ? -10.312 9.230 18.799 1.00 83.81 191 GLN A C 1
ATOM 1457 O O . GLN A 1 191 ? -10.102 8.673 19.868 1.00 83.81 191 GLN A O 1
ATOM 1462 N N . ILE A 1 192 ? -10.776 10.476 18.738 1.00 76.56 192 ILE A N 1
ATOM 1463 C CA . ILE A 1 192 ? -11.016 11.303 19.927 1.00 76.56 192 ILE A CA 1
ATOM 1464 C C . ILE A 1 192 ? -12.415 11.016 20.468 1.00 76.56 192 ILE A C 1
ATOM 1466 O O . ILE A 1 192 ? -12.574 10.570 21.598 1.00 76.56 192 ILE A O 1
ATOM 1470 N N . SER A 1 193 ? -13.433 11.171 19.622 1.00 75.38 193 SER A N 1
ATOM 1471 C CA . SER A 1 193 ? -14.829 10.917 20.001 1.00 75.38 193 SER A CA 1
ATOM 1472 C C . SER A 1 193 ? -15.223 9.438 19.963 1.00 75.38 193 SER A C 1
ATOM 1474 O O . SER A 1 193 ? -16.350 9.099 20.305 1.00 75.38 193 SER A O 1
ATOM 1476 N N . SER A 1 194 ? -14.294 8.553 19.587 1.00 87.12 194 SER A N 1
ATOM 1477 C CA . SER A 1 194 ? -14.460 7.097 19.604 1.00 87.12 194 SER A CA 1
ATOM 1478 C C . SER A 1 194 ? -15.666 6.613 18.794 1.00 87.12 194 SER A C 1
ATOM 1480 O O . SER A 1 194 ? -16.458 5.781 19.237 1.00 87.12 194 SER A O 1
ATOM 1482 N N . PHE A 1 195 ? -15.790 7.131 17.572 1.00 84.75 195 PHE A N 1
ATOM 1483 C CA . PHE A 1 195 ? -16.848 6.749 16.641 1.00 84.75 195 PHE A CA 1
ATOM 1484 C C . PHE A 1 195 ? -16.308 6.058 15.407 1.00 84.75 195 PHE A C 1
ATOM 1486 O O . PHE A 1 195 ? -15.299 6.479 14.849 1.00 84.75 195 PHE A O 1
ATOM 1493 N N . LEU A 1 196 ? -17.050 5.053 14.954 1.00 89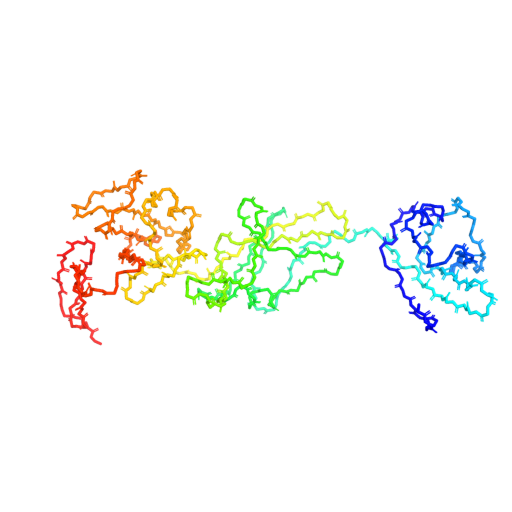.38 196 LEU A N 1
ATOM 1494 C CA . LEU A 1 196 ? -16.912 4.448 13.640 1.00 89.38 196 LEU A CA 1
ATOM 1495 C C . LEU A 1 196 ? -18.169 4.772 12.828 1.00 89.38 196 LEU A C 1
ATOM 1497 O O . LEU A 1 196 ? -19.289 4.477 13.253 1.00 89.38 196 LEU A O 1
ATOM 1501 N N . TYR A 1 197 ? -17.978 5.398 11.671 1.00 86.19 197 TYR A N 1
ATOM 1502 C CA . TYR A 1 197 ? -19.050 5.863 10.797 1.00 86.19 197 TYR A CA 1
ATOM 1503 C C . TYR A 1 197 ? -18.701 5.643 9.323 1.00 86.19 197 TYR A C 1
ATOM 1505 O O . TYR A 1 197 ? -17.546 5.828 8.944 1.00 86.19 197 TYR A O 1
ATOM 1513 N N . PRO A 1 198 ? -19.679 5.350 8.459 1.00 84.94 198 PRO A N 1
ATOM 1514 C CA . PRO A 1 198 ? -21.004 4.825 8.738 1.00 84.94 198 PRO A CA 1
ATOM 1515 C C . PRO A 1 198 ? -20.965 3.310 8.926 1.00 84.94 198 PRO A C 1
ATOM 1517 O O . PRO A 1 198 ? -20.344 2.585 8.155 1.00 84.94 198 PRO A O 1
ATOM 1520 N N . LEU A 1 199 ? -21.707 2.814 9.907 1.00 86.50 199 LEU A N 1
ATOM 1521 C CA . LEU A 1 199 ? -22.115 1.421 9.931 1.00 86.50 199 LEU A CA 1
ATOM 1522 C C . LEU A 1 199 ? -23.394 1.282 9.097 1.00 86.50 199 LEU A C 1
ATOM 1524 O O . LEU A 1 199 ? -24.416 1.895 9.408 1.00 86.50 199 LEU A O 1
ATOM 1528 N N . ILE A 1 200 ? -23.333 0.487 8.032 1.00 85.25 200 ILE A N 1
ATOM 1529 C CA . ILE A 1 200 ? -24.498 0.161 7.205 1.00 85.25 200 ILE A CA 1
ATOM 1530 C C . ILE A 1 200 ? -25.302 -0.939 7.908 1.00 85.25 200 ILE A C 1
ATOM 1532 O O . ILE A 1 200 ? -24.741 -1.862 8.503 1.00 85.25 200 ILE A O 1
ATOM 1536 N N . GLN A 1 201 ? -26.632 -0.847 7.865 1.00 84.38 201 GLN A N 1
ATOM 1537 C CA . GLN A 1 201 ? -27.486 -1.886 8.434 1.00 84.38 201 GLN A CA 1
ATOM 1538 C C . GLN A 1 201 ? -27.210 -3.233 7.750 1.00 84.38 201 GLN A C 1
ATOM 1540 O O . GLN A 1 201 ? -27.155 -3.319 6.526 1.00 84.38 201 GLN A O 1
ATOM 1545 N N . GLY A 1 202 ? -27.041 -4.287 8.549 1.00 87.81 202 GLY A N 1
ATOM 1546 C CA . GLY A 1 202 ? -26.727 -5.626 8.048 1.00 87.81 202 GLY A CA 1
ATOM 1547 C C . GLY A 1 202 ? -25.232 -5.930 7.914 1.00 87.81 202 GLY A C 1
ATOM 1548 O O . GLY A 1 202 ? -24.896 -7.067 7.583 1.00 87.81 202 GLY A O 1
ATOM 1549 N N . THR A 1 203 ? -24.326 -4.989 8.222 1.00 92.25 203 THR A N 1
ATOM 1550 C CA . THR A 1 203 ? -22.889 -5.295 8.322 1.00 92.25 203 THR A CA 1
ATOM 1551 C C . THR A 1 203 ? -22.661 -6.423 9.330 1.00 92.25 203 THR A C 1
ATOM 1553 O O . THR A 1 203 ? -23.054 -6.332 10.495 1.00 92.25 203 THR A O 1
ATOM 1556 N N . SER A 1 204 ? -22.018 -7.501 8.880 1.00 95.31 204 SER A N 1
ATOM 1557 C CA . SER A 1 204 ? -21.635 -8.616 9.744 1.00 95.31 204 SER A CA 1
ATOM 1558 C C . SER A 1 204 ? -20.344 -8.318 10.506 1.00 95.31 204 SER A C 1
ATOM 1560 O O . SER A 1 204 ? -19.531 -7.507 10.064 1.00 95.31 204 SER A O 1
ATOM 1562 N N . VAL A 1 205 ? -20.109 -9.014 11.623 1.00 94.69 205 VAL A N 1
ATOM 1563 C CA . VAL A 1 205 ? -18.841 -8.909 12.375 1.00 94.69 205 VAL A CA 1
ATOM 1564 C C . VAL A 1 205 ? -17.635 -9.191 11.472 1.00 94.69 205 VAL A C 1
ATOM 1566 O O . VAL A 1 205 ? -16.667 -8.434 11.478 1.00 94.69 205 VAL A O 1
ATOM 1569 N N . ASN A 1 206 ? -17.724 -10.225 10.631 1.00 93.88 206 ASN A N 1
ATOM 1570 C CA . ASN A 1 206 ? -16.671 -10.544 9.667 1.00 93.88 206 ASN A CA 1
ATOM 1571 C C . ASN A 1 206 ? -16.492 -9.424 8.638 1.00 93.88 206 ASN A C 1
ATOM 1573 O O . ASN A 1 206 ? -15.369 -8.994 8.405 1.00 93.88 206 ASN A O 1
ATOM 1577 N N . GLY A 1 207 ? -17.587 -8.904 8.074 1.00 92.12 207 GLY A N 1
ATOM 1578 C CA . GLY A 1 207 ? -17.531 -7.794 7.122 1.00 92.12 207 GLY A CA 1
ATOM 1579 C C . GLY A 1 207 ? -16.926 -6.523 7.725 1.00 92.12 207 GLY A C 1
ATOM 1580 O O . GLY A 1 207 ? -16.205 -5.803 7.037 1.00 92.12 207 GLY A O 1
ATOM 1581 N N . LEU A 1 208 ? -17.154 -6.263 9.015 1.00 93.25 208 LEU A N 1
ATOM 1582 C CA . LEU A 1 208 ? -16.478 -5.187 9.736 1.00 93.25 208 LEU A CA 1
ATOM 1583 C C . LEU A 1 208 ? -14.971 -5.455 9.818 1.00 93.25 208 LEU A C 1
ATOM 1585 O O . LEU A 1 208 ? -14.188 -4.623 9.369 1.00 93.25 208 LEU A O 1
ATOM 1589 N N . PHE A 1 209 ? -14.558 -6.605 10.356 1.00 93.94 209 PHE A N 1
ATOM 1590 C CA . PHE A 1 209 ? -13.139 -6.907 10.569 1.00 93.94 209 PHE A CA 1
ATOM 1591 C C . PHE A 1 209 ? -12.329 -7.033 9.282 1.00 93.94 209 PHE A C 1
ATOM 1593 O O . PHE A 1 209 ? -11.173 -6.630 9.274 1.00 93.94 209 PHE A O 1
ATOM 1600 N N . SER A 1 210 ? -12.928 -7.480 8.177 1.00 90.38 210 SER A N 1
ATOM 1601 C CA . SER A 1 210 ? -12.274 -7.467 6.861 1.00 90.38 210 SER A CA 1
ATOM 1602 C C . SER A 1 210 ? -11.897 -6.061 6.383 1.00 90.38 210 SER A C 1
ATOM 1604 O O . SER A 1 210 ? -11.080 -5.928 5.480 1.00 90.38 210 SER A O 1
ATOM 1606 N N . ASN A 1 211 ? -12.480 -5.017 6.978 1.00 89.38 211 ASN A N 1
ATOM 1607 C CA . ASN A 1 211 ? -12.253 -3.621 6.619 1.00 89.38 211 ASN A CA 1
ATOM 1608 C C . ASN A 1 211 ? -11.563 -2.816 7.733 1.00 89.38 211 ASN A C 1
ATOM 1610 O O . ASN A 1 211 ? -11.415 -1.600 7.593 1.00 89.38 211 ASN A O 1
ATOM 1614 N N . LEU A 1 212 ? -11.166 -3.451 8.840 1.00 92.12 212 LEU A N 1
ATOM 1615 C CA . LEU A 1 212 ? -10.501 -2.794 9.964 1.00 92.12 212 LEU A CA 1
ATOM 1616 C C . LEU A 1 212 ? -9.086 -3.327 10.164 1.00 92.12 212 LEU A C 1
ATOM 1618 O O . LEU A 1 212 ? -8.864 -4.533 10.200 1.00 92.12 212 LEU A O 1
ATOM 1622 N N . THR A 1 213 ? -8.158 -2.412 10.418 1.00 91.88 213 THR A N 1
ATOM 1623 C CA . THR A 1 213 ? -6.770 -2.726 10.759 1.00 91.88 213 THR A CA 1
ATOM 1624 C C . THR A 1 213 ? -6.461 -2.158 12.145 1.00 91.88 213 THR A C 1
ATOM 1626 O O . THR A 1 213 ? -6.495 -0.931 12.308 1.00 91.88 213 THR A O 1
ATOM 1629 N N . PRO A 1 214 ? -6.179 -2.999 13.158 1.00 93.69 214 PRO A N 1
ATOM 1630 C CA . PRO A 1 214 ? -5.781 -2.513 14.472 1.00 93.69 214 PRO A CA 1
ATOM 1631 C C . PRO A 1 214 ? -4.363 -1.940 14.449 1.00 93.69 214 PRO A C 1
ATOM 1633 O O . PRO A 1 214 ? -3.587 -2.173 13.518 1.00 93.69 214 PRO A O 1
ATOM 1636 N N . ALA A 1 215 ? -4.015 -1.218 15.511 1.00 90.31 215 ALA A N 1
ATOM 1637 C CA . ALA A 1 215 ? -2.639 -0.857 15.810 1.00 90.31 215 ALA A CA 1
ATOM 1638 C C . ALA A 1 215 ? -1.729 -2.103 15.783 1.00 90.31 215 ALA A C 1
ATOM 1640 O O . ALA A 1 215 ? -2.192 -3.202 16.108 1.00 90.31 215 ALA A O 1
ATOM 1641 N N . PRO A 1 216 ? -0.440 -1.967 15.428 1.00 86.69 216 PRO A N 1
ATOM 1642 C CA . PRO A 1 216 ? 0.465 -3.107 15.406 1.00 86.69 216 PRO A CA 1
ATOM 1643 C C . PRO A 1 216 ? 0.480 -3.897 16.717 1.00 86.69 216 PRO A C 1
ATOM 1645 O O . PRO A 1 216 ? 0.766 -3.361 17.783 1.00 86.69 216 PRO A O 1
ATOM 1648 N N . GLY A 1 217 ? 0.149 -5.188 16.625 1.00 87.00 217 GLY A N 1
ATOM 1649 C CA . GLY A 1 217 ? 0.083 -6.100 17.769 1.00 87.00 217 GLY A CA 1
ATOM 1650 C C . GLY A 1 217 ? -1.186 -6.001 18.628 1.00 87.00 217 GLY A C 1
ATOM 1651 O O . GLY A 1 217 ? -1.419 -6.882 19.451 1.00 87.00 217 GLY A O 1
ATOM 1652 N N . ALA A 1 218 ? -2.027 -4.984 18.431 1.00 93.50 218 ALA A N 1
ATOM 1653 C CA . ALA A 1 218 ? -3.305 -4.862 19.121 1.00 93.50 218 ALA A CA 1
ATOM 1654 C C . ALA A 1 218 ? -4.343 -5.867 18.586 1.00 93.50 218 ALA A C 1
ATOM 1656 O O . ALA A 1 218 ? -4.273 -6.335 17.449 1.00 93.50 218 ALA A O 1
ATOM 1657 N N . SER A 1 219 ? -5.349 -6.175 19.407 1.00 95.19 219 SER A N 1
ATOM 1658 C CA . SER A 1 219 ? -6.459 -7.071 19.051 1.00 95.19 219 SER A CA 1
ATOM 1659 C C . SER A 1 219 ? -7.798 -6.338 19.032 1.00 95.19 219 SER A C 1
ATOM 1661 O O . SER A 1 219 ? -7.965 -5.326 19.710 1.00 95.19 219 SER A O 1
ATOM 1663 N N . MET A 1 220 ? -8.768 -6.846 18.264 1.00 96.50 220 MET A N 1
ATOM 1664 C CA . MET A 1 220 ? -10.116 -6.275 18.160 1.00 96.50 220 MET A CA 1
ATOM 1665 C C . MET A 1 220 ? -11.189 -7.311 18.474 1.00 96.50 220 MET A C 1
ATOM 1667 O O . MET A 1 220 ? -11.091 -8.462 18.048 1.00 96.50 220 MET A O 1
ATOM 1671 N N . LYS A 1 221 ? -12.236 -6.892 19.187 1.00 96.81 221 LYS A N 1
ATOM 1672 C CA . LYS A 1 221 ? -13.447 -7.684 19.444 1.00 96.81 221 LYS A CA 1
ATOM 1673 C C . LYS A 1 221 ? -14.680 -6.792 19.377 1.00 96.81 221 LYS A C 1
ATOM 1675 O O . LYS A 1 221 ? -14.613 -5.633 19.771 1.00 96.81 221 LYS A O 1
ATOM 1680 N N . VAL A 1 222 ? -15.806 -7.333 18.922 1.00 96.25 222 VAL A N 1
ATOM 1681 C CA . VAL A 1 222 ? -17.109 -6.671 19.059 1.00 96.25 222 VAL A CA 1
ATOM 1682 C C . VAL A 1 222 ? -17.772 -7.189 20.328 1.00 96.25 222 VAL A C 1
ATOM 1684 O O . VAL A 1 222 ? -17.736 -8.388 20.601 1.00 96.25 222 VAL A O 1
ATOM 1687 N N . TYR A 1 223 ? -18.350 -6.284 21.104 1.00 93.12 223 TYR A N 1
ATOM 1688 C CA . TYR A 1 223 ? -19.130 -6.587 22.295 1.00 93.12 223 TYR A CA 1
ATOM 1689 C C . TYR A 1 223 ? -20.549 -6.076 22.107 1.00 93.12 223 TYR A C 1
ATOM 1691 O O . TYR A 1 223 ? -20.730 -4.963 21.615 1.00 93.12 223 TYR A O 1
ATOM 1699 N N . ASP A 1 224 ? -21.536 -6.867 22.505 1.00 89.81 224 ASP A N 1
ATOM 1700 C CA . ASP A 1 224 ? -22.924 -6.424 22.500 1.00 89.81 224 ASP A CA 1
ATOM 1701 C C . ASP A 1 224 ? -23.252 -5.487 23.675 1.00 89.81 224 ASP A C 1
ATOM 1703 O O . ASP A 1 224 ? -22.413 -5.196 24.538 1.00 89.81 224 ASP A O 1
ATOM 1707 N N . LYS A 1 225 ? -24.499 -5.004 23.713 1.00 84.25 225 LYS A N 1
ATOM 1708 C CA . LYS A 1 225 ? -25.000 -4.119 24.775 1.00 84.25 225 LYS A CA 1
ATOM 1709 C C . LYS A 1 225 ? -24.913 -4.732 26.179 1.00 84.25 225 LYS A C 1
ATOM 1711 O O . LYS A 1 225 ? -24.906 -3.991 27.166 1.00 84.25 225 LYS A O 1
ATOM 1716 N N . GLU A 1 226 ? -24.884 -6.058 26.284 1.00 81.69 226 GLU A N 1
ATOM 1717 C CA . GLU A 1 226 ? -24.821 -6.796 27.548 1.00 81.69 226 GLU A CA 1
ATOM 1718 C C . GLU A 1 226 ? -23.371 -7.115 27.945 1.00 81.69 226 GLU A C 1
ATOM 1720 O O . GLU A 1 226 ? -23.112 -7.507 29.079 1.00 81.69 226 GLU A O 1
ATOM 1725 N N . GLY A 1 227 ? -22.407 -6.840 27.059 1.00 84.06 227 GLY A N 1
ATOM 1726 C CA . GLY A 1 227 ? -20.982 -7.039 27.299 1.00 84.06 227 GLY A CA 1
ATOM 1727 C C . GLY A 1 227 ? -20.479 -8.421 26.890 1.00 84.06 227 GLY A C 1
ATOM 1728 O O . GLY A 1 227 ? -19.351 -8.776 27.242 1.00 84.06 227 GLY A O 1
ATOM 1729 N N . PHE A 1 228 ? -21.257 -9.193 26.129 1.00 86.56 228 PHE A N 1
ATOM 1730 C CA . PHE A 1 228 ? -20.797 -10.459 25.567 1.00 86.56 228 PHE A CA 1
ATOM 1731 C C . PHE A 1 228 ? -20.066 -10.237 24.246 1.00 86.56 228 PHE A C 1
ATOM 1733 O O . PHE A 1 228 ? -20.418 -9.368 23.448 1.00 86.56 228 PHE A O 1
ATOM 1740 N N . VAL A 1 229 ? -19.019 -11.031 24.008 1.00 95.19 229 VAL A N 1
ATOM 1741 C CA . VAL A 1 229 ? -18.275 -10.976 22.746 1.00 95.19 229 VAL A CA 1
ATOM 1742 C C . VAL A 1 229 ? -19.162 -11.502 21.625 1.00 95.19 229 VAL A C 1
ATOM 1744 O O . VAL A 1 229 ? -19.557 -12.669 21.629 1.00 95.19 229 VAL A O 1
ATOM 1747 N N . ARG A 1 230 ? -19.393 -10.667 20.616 1.00 94.06 230 ARG A N 1
ATOM 1748 C CA . ARG A 1 230 ? -20.038 -11.063 19.370 1.00 94.06 230 ARG A CA 1
ATOM 1749 C C . ARG A 1 230 ? -18.965 -11.466 18.361 1.00 94.06 230 ARG A C 1
ATOM 1751 O O . ARG A 1 230 ? -18.249 -10.622 17.831 1.00 94.06 230 ARG A O 1
ATOM 1758 N N . SER A 1 231 ? -18.848 -12.765 18.097 1.00 93.19 231 SER A N 1
ATOM 1759 C CA . SER A 1 231 ? -17.905 -13.307 17.107 1.00 93.19 231 SER A CA 1
ATOM 1760 C C . SER A 1 231 ? -18.514 -13.491 15.714 1.00 93.19 231 SER A C 1
ATOM 1762 O O . SER A 1 231 ? -17.777 -13.596 14.740 1.00 93.19 231 SER A O 1
ATOM 1764 N N . THR A 1 232 ? -19.846 -13.539 15.601 1.00 93.75 232 THR A N 1
ATOM 1765 C CA . THR A 1 232 ? -20.571 -13.782 14.343 1.00 93.75 232 THR A CA 1
ATOM 1766 C C . THR A 1 232 ? -21.897 -13.014 14.297 1.00 93.75 232 THR A C 1
ATOM 1768 O O . THR A 1 232 ? -22.316 -12.407 15.284 1.00 93.75 232 THR A O 1
ATOM 1771 N N . GLY A 1 233 ? -22.570 -13.044 13.144 1.00 94.06 233 GLY A N 1
ATOM 1772 C CA . GLY A 1 233 ? -23.859 -12.381 12.938 1.00 94.06 233 GLY A CA 1
ATOM 1773 C C . GLY A 1 233 ? -23.732 -10.909 12.546 1.00 94.06 233 GLY A C 1
ATOM 1774 O O . GLY A 1 233 ? -22.652 -10.439 12.179 1.00 94.06 233 GLY A O 1
ATOM 1775 N N . ILE A 1 234 ? -24.865 -10.208 12.581 1.00 93.81 234 ILE A N 1
ATOM 1776 C CA . ILE A 1 234 ? -24.966 -8.779 12.268 1.00 93.81 234 ILE A CA 1
ATOM 1777 C C . ILE A 1 234 ? -24.589 -7.925 13.478 1.00 93.81 234 ILE A C 1
ATOM 1779 O O . ILE A 1 234 ? -24.854 -8.306 14.619 1.00 93.81 234 ILE A O 1
ATOM 1783 N N . ILE A 1 235 ? -23.977 -6.774 13.214 1.00 92.75 235 ILE A N 1
ATOM 1784 C CA . ILE A 1 235 ? -23.684 -5.766 14.232 1.00 92.75 235 ILE A CA 1
ATOM 1785 C C . ILE A 1 235 ? -24.961 -4.979 14.524 1.00 92.75 235 ILE A C 1
ATOM 1787 O O . ILE A 1 235 ? -25.624 -4.484 13.607 1.00 92.75 235 ILE A O 1
ATOM 1791 N N . CYS A 1 236 ? -25.285 -4.847 15.806 1.00 88.19 236 CYS A N 1
ATOM 1792 C CA . CYS A 1 236 ? -26.372 -4.004 16.287 1.00 88.19 236 CYS A CA 1
ATOM 1793 C C . CYS A 1 236 ? -25.863 -2.592 16.618 1.00 88.19 236 CYS A C 1
ATOM 1795 O O . CYS A 1 236 ? -24.685 -2.384 16.901 1.00 88.19 236 CYS A O 1
ATOM 1797 N N . LYS A 1 237 ? -26.760 -1.600 16.593 1.00 81.38 237 LYS A N 1
ATOM 1798 C CA . LYS A 1 237 ? -26.430 -0.177 16.820 1.00 81.38 237 LYS A CA 1
ATOM 1799 C C . LYS A 1 237 ? -25.762 0.077 18.180 1.00 81.38 237 LYS A C 1
ATOM 1801 O O . LYS A 1 237 ? -24.965 0.995 18.329 1.00 81.38 237 LYS A O 1
ATOM 1806 N N . ASP A 1 238 ? -26.137 -0.727 19.156 1.00 85.44 238 ASP A N 1
ATOM 1807 C CA . ASP A 1 238 ? -25.765 -0.696 20.563 1.00 85.44 238 ASP A CA 1
ATOM 1808 C C . ASP A 1 238 ? -24.603 -1.647 20.906 1.00 85.44 238 ASP A C 1
ATOM 1810 O O . ASP A 1 238 ? -24.181 -1.719 22.062 1.00 85.44 238 ASP A O 1
ATOM 1814 N N . ASP A 1 239 ? -24.039 -2.321 19.901 1.00 91.81 239 ASP A N 1
ATOM 1815 C CA . ASP A 1 239 ? -22.753 -2.997 20.027 1.00 91.81 239 ASP A CA 1
ATOM 1816 C C . ASP A 1 239 ? -21.598 -1.969 20.025 1.00 91.81 239 ASP A C 1
ATOM 1818 O O . ASP A 1 239 ? -21.734 -0.820 19.592 1.00 91.81 239 ASP A O 1
ATOM 1822 N N . LYS A 1 240 ? -20.415 -2.397 20.475 1.00 92.50 240 LYS A N 1
ATOM 1823 C CA . LYS A 1 240 ? -19.178 -1.605 20.432 1.00 92.50 240 LYS A CA 1
ATOM 1824 C C . LYS A 1 240 ? -17.993 -2.434 19.956 1.00 92.50 240 LYS A C 1
ATOM 1826 O O . LYS A 1 240 ? -17.850 -3.604 20.309 1.00 92.50 240 LYS A O 1
ATOM 1831 N N . LEU A 1 241 ? -17.105 -1.811 19.192 1.00 95.81 241 LEU A N 1
ATOM 1832 C CA . LEU A 1 241 ? -15.794 -2.366 18.865 1.00 95.81 241 LEU A CA 1
ATOM 1833 C C . LEU A 1 241 ? -14.828 -2.038 20.002 1.00 95.81 241 LEU A C 1
ATOM 1835 O O . LEU A 1 241 ? -14.648 -0.873 20.319 1.00 95.81 241 LEU A O 1
ATOM 1839 N N . VAL A 1 242 ? -14.160 -3.026 20.584 1.00 95.25 242 VAL A N 1
ATOM 1840 C CA . VAL A 1 242 ? -13.097 -2.809 21.570 1.00 95.25 242 VAL A CA 1
ATOM 1841 C C . VAL A 1 242 ? -11.765 -3.225 20.970 1.00 95.25 242 VAL A C 1
ATOM 1843 O O . VAL A 1 242 ? -11.587 -4.376 20.569 1.00 95.25 242 VAL A O 1
ATOM 1846 N N . VAL A 1 243 ? -10.825 -2.285 20.946 1.00 95.88 243 VAL A N 1
ATOM 1847 C CA . VAL A 1 243 ? -9.425 -2.516 20.598 1.00 95.88 243 VAL A CA 1
ATOM 1848 C C . VAL A 1 243 ? -8.627 -2.634 21.888 1.00 95.88 243 VAL A C 1
ATOM 1850 O O . VAL A 1 243 ? -8.737 -1.775 22.758 1.00 95.88 243 VAL A O 1
ATOM 1853 N N . THR A 1 244 ? -7.841 -3.693 22.025 1.00 94.50 244 THR A N 1
ATOM 1854 C CA . THR A 1 244 ? -6.954 -3.920 23.173 1.00 94.50 244 THR A CA 1
ATOM 1855 C C . THR A 1 244 ? -5.511 -3.791 22.710 1.00 94.50 244 THR A C 1
ATOM 1857 O O . THR A 1 244 ? -5.153 -4.423 21.715 1.00 94.50 244 THR A O 1
ATOM 1860 N N . SER A 1 245 ? -4.712 -2.983 23.411 1.00 93.12 245 SER A N 1
ATOM 1861 C CA . SER A 1 245 ? -3.291 -2.773 23.126 1.00 93.12 245 SER A CA 1
ATOM 1862 C C . SER A 1 245 ? -2.502 -4.085 23.139 1.00 93.12 245 SER A C 1
ATOM 1864 O O . SER A 1 245 ? -2.955 -5.087 23.696 1.00 93.12 245 SER A O 1
ATOM 1866 N N . LEU A 1 246 ? -1.316 -4.088 22.525 1.00 92.19 246 LEU A N 1
ATOM 1867 C CA . LEU A 1 246 ? -0.455 -5.274 22.454 1.00 92.19 246 LEU A CA 1
ATOM 1868 C C . LEU A 1 246 ? -0.115 -5.827 23.849 1.00 92.19 246 LEU A C 1
ATOM 1870 O O . LEU A 1 246 ? -0.130 -7.037 24.052 1.00 92.19 246 LEU A O 1
ATOM 1874 N N . ASP A 1 247 ? 0.159 -4.953 24.818 1.00 89.81 247 ASP A N 1
ATOM 1875 C CA . ASP A 1 247 ? 0.421 -5.355 26.210 1.00 89.81 247 ASP A CA 1
ATOM 1876 C C . ASP A 1 247 ? -0.846 -5.635 27.037 1.00 89.81 247 ASP A C 1
ATOM 1878 O O . ASP A 1 247 ? -0.759 -6.044 28.194 1.00 89.81 247 ASP A O 1
ATOM 1882 N N . GLY A 1 248 ? -2.031 -5.426 26.462 1.00 89.81 248 GLY A N 1
ATOM 1883 C CA . GLY A 1 248 ? -3.312 -5.658 27.119 1.00 89.81 248 GLY A CA 1
ATOM 1884 C C . GLY A 1 248 ? -3.731 -4.600 28.141 1.00 89.81 248 GLY A C 1
ATOM 1885 O O . GLY A 1 248 ? -4.819 -4.730 28.707 1.00 89.81 248 GLY A O 1
ATOM 1886 N N . THR A 1 249 ? -2.908 -3.575 28.378 1.00 88.19 249 THR A N 1
ATOM 1887 C CA . THR A 1 249 ? -3.120 -2.586 29.447 1.00 88.19 249 THR A CA 1
ATOM 1888 C C . THR A 1 249 ? -4.150 -1.520 29.085 1.00 88.19 249 THR A C 1
ATOM 1890 O O . THR A 1 249 ? -4.906 -1.089 29.953 1.00 88.19 249 THR A O 1
ATOM 1893 N N . ILE A 1 250 ? -4.241 -1.131 27.808 1.00 88.19 250 ILE A N 1
ATOM 1894 C CA . ILE A 1 250 ? -5.199 -0.134 27.326 1.00 88.19 250 ILE A CA 1
ATOM 1895 C C . ILE A 1 250 ? -6.270 -0.817 26.485 1.00 88.19 250 ILE A C 1
ATOM 1897 O O . ILE A 1 250 ? -5.989 -1.590 25.565 1.00 88.19 250 ILE A O 1
ATOM 1901 N N . ARG A 1 251 ? -7.531 -0.485 26.768 1.00 91.81 251 ARG A N 1
ATOM 1902 C CA . ARG A 1 251 ? -8.673 -0.856 25.934 1.00 91.81 251 ARG A CA 1
ATOM 1903 C C . ARG A 1 251 ? -9.406 0.390 25.481 1.00 91.81 251 ARG A C 1
ATOM 1905 O O . ARG A 1 251 ? -9.725 1.255 26.288 1.00 91.81 251 ARG A O 1
ATOM 1912 N N . LYS A 1 252 ? -9.718 0.451 24.193 1.00 90.94 252 LYS A N 1
ATOM 1913 C CA . LYS A 1 252 ? -10.462 1.551 23.590 1.00 90.94 252 LYS A CA 1
ATOM 1914 C C . LYS A 1 252 ? -11.726 1.038 22.931 1.00 90.94 252 LYS A C 1
ATOM 1916 O O . LYS A 1 252 ? -11.660 0.173 22.062 1.00 90.94 252 LYS A O 1
ATOM 1921 N N . ALA A 1 253 ? -12.867 1.568 23.353 1.00 92.19 253 ALA A N 1
ATOM 1922 C CA . ALA A 1 253 ? -14.161 1.253 22.766 1.00 92.19 253 ALA A CA 1
ATOM 1923 C C . ALA A 1 253 ? -14.517 2.277 21.683 1.00 92.19 253 ALA A C 1
ATOM 1925 O O . ALA A 1 253 ? -14.398 3.467 21.938 1.00 92.19 253 ALA A O 1
ATOM 1926 N N . TYR A 1 254 ? -14.994 1.824 20.525 1.00 91.88 254 TYR A N 1
ATOM 1927 C CA . TYR A 1 254 ? -15.597 2.639 19.476 1.00 91.88 254 TYR A CA 1
ATOM 1928 C C . TYR A 1 254 ? -17.072 2.284 19.330 1.00 91.88 254 TYR A C 1
ATOM 1930 O O . TYR A 1 254 ? -17.433 1.107 19.245 1.00 91.88 254 TYR A O 1
ATOM 1938 N N . TYR A 1 255 ? -17.908 3.312 19.250 1.00 90.25 255 TYR A N 1
ATOM 1939 C CA . TYR A 1 255 ? -19.345 3.190 19.043 1.00 90.25 255 TYR A CA 1
ATOM 1940 C C . TYR A 1 255 ? -19.700 3.367 17.566 1.00 90.25 255 TYR A C 1
ATOM 1942 O O . TYR A 1 255 ? -19.079 4.158 16.847 1.00 90.25 255 TYR A O 1
ATOM 1950 N N . PHE A 1 256 ? -20.715 2.639 17.112 1.00 89.06 256 PHE A N 1
ATOM 1951 C CA . PHE A 1 256 ? -21.137 2.649 15.717 1.00 89.06 256 PHE A CA 1
ATOM 1952 C C . PHE A 1 256 ? -22.166 3.751 15.445 1.00 89.06 256 PHE A C 1
ATOM 1954 O O . PHE A 1 256 ? -23.148 3.902 16.172 1.00 89.06 256 PHE A O 1
ATOM 1961 N N . LYS A 1 257 ? -21.969 4.513 14.365 1.00 83.88 257 LYS A N 1
ATOM 1962 C CA . LYS A 1 257 ? -22.932 5.511 13.877 1.00 83.88 257 LYS A CA 1
ATOM 1963 C C . LYS A 1 257 ? -23.490 5.097 12.520 1.00 83.88 257 LYS A C 1
ATOM 1965 O O . LYS A 1 257 ? -22.726 4.741 11.631 1.00 83.88 257 LYS A O 1
ATOM 1970 N N . THR A 1 258 ? -24.804 5.190 12.342 1.00 79.56 258 THR A N 1
ATOM 1971 C CA . THR A 1 258 ? -25.507 4.858 11.091 1.00 79.56 258 THR A CA 1
ATOM 1972 C C . THR A 1 258 ? -25.823 6.124 10.276 1.00 79.56 258 THR A C 1
ATOM 1974 O O . THR A 1 258 ? -26.216 7.126 10.878 1.00 79.56 258 THR A O 1
ATOM 1977 N N . PRO A 1 259 ? -25.702 6.105 8.936 1.00 73.19 259 PRO A N 1
ATOM 1978 C CA . PRO A 1 259 ? -26.035 7.245 8.079 1.00 73.19 259 PRO A CA 1
ATOM 1979 C C . PRO A 1 259 ? -27.551 7.505 8.057 1.00 73.19 259 PRO A C 1
ATOM 1981 O O . PRO A 1 259 ? -28.344 6.582 8.233 1.00 73.19 259 PRO A O 1
ATOM 1984 N N . GLY A 1 260 ? -27.961 8.765 7.871 1.00 62.34 260 GLY A N 1
ATOM 1985 C CA . GLY A 1 260 ? -29.379 9.162 7.804 1.00 62.34 260 GLY A CA 1
ATOM 1986 C C . GLY A 1 260 ? -30.097 9.316 9.153 1.00 62.34 260 GLY A C 1
ATOM 1987 O O . GLY A 1 260 ? -31.284 9.625 9.178 1.00 62.34 260 GLY A O 1
ATOM 1988 N N . PHE A 1 261 ? -29.393 9.145 10.275 1.00 52.00 261 PHE A N 1
ATOM 1989 C CA . PHE A 1 261 ? -29.886 9.489 11.612 1.00 52.00 261 PHE A CA 1
ATOM 1990 C C . PHE A 1 261 ? -29.234 10.799 12.086 1.00 52.00 261 PHE A C 1
ATOM 1992 O O . PHE A 1 261 ? -28.324 10.797 12.913 1.00 52.00 261 PHE A O 1
ATOM 1999 N N . GLU A 1 262 ? -29.708 11.936 11.574 1.00 48.66 262 GLU A N 1
ATOM 2000 C CA . GLU A 1 262 ? -29.495 13.231 12.231 1.00 48.66 262 GLU A CA 1
ATOM 2001 C C . GLU A 1 262 ? -30.549 13.381 13.335 1.00 48.66 262 GLU A C 1
ATOM 2003 O O . GLU A 1 262 ? -31.639 13.905 13.130 1.00 48.66 262 GLU A O 1
ATOM 2008 N N . GLY A 1 263 ? -30.269 12.800 14.505 1.00 43.69 263 GLY A N 1
ATOM 2009 C CA . GLY A 1 263 ? -31.263 12.695 15.573 1.00 43.69 263 GLY A CA 1
ATOM 2010 C C . GLY A 1 263 ? -30.691 12.315 16.935 1.00 43.69 263 GLY A C 1
ATOM 2011 O O . GLY A 1 263 ? -30.993 11.242 17.449 1.00 43.69 263 GLY A O 1
ATOM 2012 N N . GLY A 1 264 ? -29.905 13.224 17.519 1.00 40.78 264 GLY A N 1
ATOM 2013 C CA . GLY A 1 264 ? -29.750 13.379 18.972 1.00 40.78 264 GLY A CA 1
ATOM 2014 C C . GLY A 1 264 ? -28.748 12.458 19.698 1.00 40.78 264 GLY A C 1
ATOM 2015 O O . GLY A 1 264 ? -28.488 11.335 19.263 1.00 40.78 264 GLY A O 1
ATOM 2016 N N . PRO A 1 265 ? -28.178 12.914 20.833 1.00 41.66 265 PRO A N 1
ATOM 2017 C CA . PRO A 1 265 ? -27.151 12.219 21.612 1.00 41.66 265 PRO A CA 1
ATOM 2018 C C . PRO A 1 265 ? -27.745 11.075 22.453 1.00 41.66 265 PRO A C 1
ATOM 2020 O O . PRO A 1 265 ? -27.603 11.043 23.668 1.00 41.66 265 PRO A O 1
ATOM 2023 N N . TYR A 1 266 ? -28.414 10.106 21.830 1.00 46.56 266 TYR A N 1
ATOM 2024 C CA . TYR A 1 266 ? -28.867 8.891 22.522 1.00 46.56 266 TYR A CA 1
ATOM 2025 C C . TYR A 1 266 ? -27.814 7.787 22.455 1.00 46.56 266 TYR A C 1
ATOM 2027 O O . TYR A 1 266 ? -28.110 6.623 22.192 1.00 46.56 266 TYR A O 1
ATOM 2035 N N . LEU A 1 267 ? -26.558 8.168 22.652 1.00 51.47 267 LEU A N 1
ATOM 2036 C CA . LEU A 1 267 ? -25.476 7.230 22.877 1.00 51.47 267 LEU A CA 1
ATOM 2037 C C . LEU A 1 267 ? -25.198 7.276 24.375 1.00 51.47 267 LEU A C 1
ATOM 2039 O O . LEU A 1 267 ? -24.827 8.316 24.907 1.00 51.47 267 LEU A O 1
ATOM 2043 N N . ALA A 1 268 ? -25.453 6.165 25.064 1.00 57.16 268 ALA A N 1
ATOM 2044 C CA . ALA A 1 268 ? -25.303 6.059 26.513 1.00 57.16 268 ALA A CA 1
ATOM 2045 C C . ALA A 1 268 ? -23.825 5.872 26.897 1.00 57.16 268 ALA A C 1
ATOM 2047 O O . ALA A 1 268 ? -23.437 4.844 27.449 1.00 57.16 268 ALA A O 1
ATOM 2048 N N . PHE A 1 269 ? -22.993 6.855 26.563 1.00 61.16 269 PHE A N 1
ATOM 2049 C CA . PHE A 1 269 ? -21.634 6.968 27.068 1.00 61.16 269 PHE A CA 1
ATOM 2050 C C . PHE A 1 269 ? -21.429 8.379 27.611 1.00 61.16 269 PHE A C 1
ATOM 2052 O O . PHE A 1 269 ? -21.990 9.351 27.110 1.00 61.16 269 PHE A O 1
ATOM 2059 N N . ILE A 1 270 ? -20.637 8.478 28.666 1.00 59.56 270 ILE A N 1
ATOM 2060 C CA . ILE A 1 270 ? -20.280 9.740 29.309 1.00 59.56 270 ILE A CA 1
ATOM 2061 C C . ILE A 1 270 ? -18.816 10.029 29.002 1.00 59.56 270 ILE A C 1
ATOM 2063 O O . ILE A 1 270 ? -18.012 9.108 28.963 1.00 59.56 270 ILE A O 1
ATOM 2067 N N . LEU A 1 271 ? -18.460 11.279 28.748 1.00 62.00 271 LEU A N 1
ATOM 2068 C CA . LEU A 1 271 ? -17.067 11.723 28.715 1.00 62.00 271 LEU A CA 1
ATOM 2069 C C . LEU A 1 271 ? -16.853 12.620 29.929 1.00 62.00 271 LEU A C 1
ATOM 2071 O O . LEU A 1 271 ? -17.804 13.234 30.414 1.00 62.00 271 LEU A O 1
ATOM 2075 N N . SER A 1 272 ? -15.629 12.682 30.429 1.00 60.38 272 SER A N 1
ATOM 2076 C CA . SER A 1 272 ? -15.275 13.599 31.500 1.00 60.38 272 SER A CA 1
ATOM 2077 C C . SER A 1 272 ? -13.828 14.026 31.336 1.00 60.38 272 SER A C 1
ATOM 2079 O O . SER A 1 272 ? -12.977 13.184 31.050 1.00 60.38 272 SER A O 1
ATOM 2081 N N . ASP A 1 273 ? -13.585 15.321 31.514 1.00 64.12 273 ASP A N 1
ATOM 2082 C CA . ASP A 1 273 ? -12.235 15.877 31.597 1.00 64.12 273 ASP A CA 1
ATOM 2083 C C . ASP A 1 273 ? -11.655 15.700 33.012 1.00 64.12 273 ASP A C 1
ATOM 2085 O O . ASP A 1 273 ? -10.441 15.602 33.160 1.00 64.12 273 ASP A O 1
ATOM 2089 N N . ASP A 1 274 ? -12.522 15.576 34.027 1.00 65.81 274 ASP A N 1
ATOM 2090 C CA . ASP A 1 274 ? -12.167 15.490 35.453 1.00 65.81 274 ASP A CA 1
ATOM 2091 C C . ASP A 1 274 ? -12.099 14.053 35.992 1.00 65.81 274 ASP A C 1
ATOM 2093 O O . ASP A 1 274 ? -11.477 13.806 37.020 1.00 65.81 274 ASP A O 1
ATOM 2097 N N . TYR A 1 275 ? -12.767 13.095 35.346 1.00 66.69 275 TYR A N 1
ATOM 2098 C CA . TYR A 1 275 ? -12.888 11.718 35.829 1.00 66.69 275 TYR A CA 1
ATOM 2099 C C . TYR A 1 275 ? -12.390 10.727 34.781 1.00 66.69 275 TYR A C 1
ATOM 2101 O O . TYR A 1 275 ? -12.702 10.839 33.594 1.00 66.69 275 TYR A O 1
ATOM 2109 N N . GLN A 1 276 ? -11.680 9.685 35.220 1.00 71.19 276 GLN A N 1
ATOM 2110 C CA . GLN A 1 276 ? -11.333 8.585 34.327 1.00 71.19 276 GLN A CA 1
ATOM 2111 C C . GLN A 1 276 ? -12.593 7.776 34.024 1.00 71.19 276 GLN A C 1
ATOM 2113 O O . GLN A 1 276 ? -13.186 7.148 34.907 1.00 71.19 276 GLN A O 1
ATOM 2118 N N . ILE A 1 277 ? -13.007 7.794 32.757 1.00 73.00 277 ILE A N 1
ATOM 2119 C CA . ILE A 1 277 ? -14.147 7.014 32.286 1.00 73.00 277 ILE A CA 1
ATOM 2120 C C . ILE A 1 277 ? -13.656 5.735 31.611 1.00 73.00 277 ILE A C 1
ATOM 2122 O O . ILE A 1 277 ? -13.088 5.777 30.518 1.00 73.00 277 ILE A O 1
ATOM 2126 N N . ASP A 1 278 ? -13.956 4.585 32.214 1.00 71.00 278 ASP A N 1
ATOM 2127 C CA . ASP A 1 278 ? -13.778 3.289 31.565 1.00 71.00 278 ASP A CA 1
ATOM 2128 C C . ASP A 1 278 ? -15.073 2.884 30.845 1.00 71.00 278 ASP A C 1
ATOM 2130 O O . ASP A 1 278 ? -16.032 2.372 31.430 1.00 71.00 278 ASP A O 1
ATOM 2134 N N . GLN A 1 279 ? -15.083 3.093 29.529 1.00 68.19 279 GLN A N 1
ATOM 2135 C CA . GLN A 1 279 ? -16.200 2.738 28.645 1.00 68.19 279 GLN A CA 1
ATOM 2136 C C . GLN A 1 279 ? -16.378 1.223 28.462 1.00 68.19 279 GLN A C 1
ATOM 2138 O O . GLN A 1 279 ? -17.402 0.755 27.947 1.00 68.19 279 GLN A O 1
ATOM 2143 N N . VAL A 1 280 ? -15.373 0.427 28.827 1.00 64.75 280 VAL A N 1
ATOM 2144 C CA . VAL A 1 280 ? -15.409 -1.032 28.754 1.00 64.75 280 VAL A CA 1
ATOM 2145 C C . VAL A 1 280 ? -16.070 -1.587 30.009 1.00 64.75 280 VAL A C 1
ATOM 2147 O O . VAL A 1 280 ? -17.052 -2.318 29.872 1.00 64.75 280 VAL A O 1
ATOM 2150 N N . LEU A 1 281 ? -15.587 -1.189 31.189 1.00 70.25 281 LEU A N 1
ATOM 2151 C CA . LEU A 1 281 ? -16.088 -1.623 32.498 1.00 70.25 281 LEU A CA 1
ATOM 2152 C C . LEU A 1 281 ? -17.337 -0.864 32.969 1.00 70.25 281 LEU A C 1
ATOM 2154 O O . LEU A 1 281 ? -17.968 -1.291 33.932 1.00 70.25 281 LEU A O 1
ATOM 2158 N N . ARG A 1 282 ? -17.719 0.222 32.282 1.00 72.56 282 ARG A N 1
ATOM 2159 C CA . ARG A 1 282 ? -18.814 1.128 32.680 1.00 72.56 282 ARG A CA 1
ATOM 2160 C C . ARG A 1 282 ? -18.601 1.706 34.081 1.00 72.56 282 ARG A C 1
ATOM 2162 O O . ARG A 1 282 ? -19.542 1.821 34.863 1.00 72.56 282 ARG A O 1
ATOM 2169 N N . SER A 1 283 ? -17.360 2.069 34.386 1.00 79.50 283 SER A N 1
ATOM 2170 C CA . SER A 1 283 ? -16.978 2.650 35.670 1.00 79.50 283 SER A CA 1
ATOM 2171 C C . SER A 1 283 ? -16.450 4.069 35.505 1.00 79.50 283 SER A C 1
ATOM 2173 O O . SER A 1 283 ? -15.771 4.387 34.529 1.00 79.50 283 SER A O 1
ATOM 2175 N N . ILE A 1 284 ? -16.746 4.898 36.502 1.00 80.31 284 ILE A N 1
ATOM 2176 C CA . ILE A 1 284 ? -16.162 6.225 36.698 1.00 80.31 284 ILE A CA 1
ATOM 2177 C C . ILE A 1 284 ? -15.202 6.093 37.878 1.00 80.31 284 ILE A C 1
ATOM 2179 O O . ILE A 1 284 ? -15.609 5.604 38.935 1.00 80.31 284 ILE A O 1
ATOM 2183 N N . GLY A 1 285 ? -13.943 6.487 37.707 1.00 78.19 285 GLY A N 1
ATOM 2184 C CA . GLY A 1 285 ? -12.929 6.394 38.756 1.00 78.19 285 GLY A CA 1
ATOM 2185 C C . GLY A 1 285 ? -12.020 7.619 38.812 1.00 78.19 285 GLY A C 1
ATOM 2186 O O . GLY A 1 285 ? -11.761 8.241 37.787 1.00 78.19 285 GLY A O 1
ATOM 2187 N N . GLY A 1 286 ? -11.521 7.922 40.017 1.00 71.88 286 GLY A N 1
ATOM 2188 C CA . GLY A 1 286 ? -10.476 8.925 40.275 1.00 71.88 286 GLY A CA 1
ATOM 2189 C C . GLY A 1 286 ? -10.818 10.367 39.883 1.00 71.88 286 GLY A C 1
ATOM 2190 O O . GLY A 1 286 ? -11.866 10.635 39.313 1.00 71.88 286 GLY A O 1
ATOM 2191 N N . VAL A 1 287 ? -9.910 11.291 40.197 1.00 53.97 287 VAL A N 1
ATOM 2192 C CA . VAL A 1 287 ? -9.821 12.598 39.528 1.00 53.97 287 VAL A CA 1
ATOM 2193 C C . VAL A 1 287 ? -8.671 12.461 38.529 1.00 53.97 287 VAL A C 1
ATOM 2195 O O . VAL A 1 287 ? -7.640 11.889 38.894 1.00 53.97 287 VAL A O 1
ATOM 2198 N N . SER A 1 288 ? -8.835 12.882 37.277 1.00 51.88 288 SER A N 1
ATOM 2199 C CA . SER A 1 288 ? -7.720 12.959 36.330 1.00 51.88 288 SER A CA 1
ATOM 2200 C C . SER A 1 288 ? -6.656 13.889 36.923 1.00 51.88 288 SER A C 1
ATOM 2202 O O . SER A 1 288 ? -6.945 15.021 37.306 1.00 51.88 288 SER A O 1
ATOM 2204 N N . GLU A 1 289 ? -5.422 13.402 37.081 1.00 50.47 289 GLU A N 1
ATOM 2205 C CA . GLU A 1 289 ? -4.299 14.305 37.337 1.00 50.47 289 GLU A CA 1
ATOM 2206 C C . GLU A 1 289 ? -4.127 15.141 36.062 1.00 50.47 289 GLU A C 1
ATOM 2208 O O . GLU A 1 289 ? -3.754 14.601 35.019 1.00 50.47 289 GLU A O 1
ATOM 2213 N N . GLY A 1 290 ? -4.552 16.406 36.135 1.00 45.22 290 GLY A N 1
ATOM 2214 C CA . GLY A 1 290 ? -4.505 17.369 35.033 1.00 45.22 290 GLY A CA 1
ATOM 2215 C C . GLY A 1 290 ? -3.096 17.704 34.569 1.00 45.22 290 GLY A C 1
ATOM 2216 O O . GLY A 1 290 ? -2.158 17.636 35.396 1.00 45.22 290 GLY A O 1
#

Foldseek 3Di:
DQDQEAADEADEFPQFQQNVVVVDDDPDPLKDKWKADPVPRDTGDRRDTDDFQIWIWIADSVRPGIYIYGYHYCNDDQDLPQDKDFPQWDKADDAQEIETERAAFQAFPVVVVVRIDAPPLKDKFKAFPVRHGDDQWDQAPVRDIDGDGQAQRIWIWIATNVNPRIHTYGYAHDDDQQAFDKDFPHWDADPPVQETPADEWFQWPVNVVVGIGTHVQKDKFKAALVGDTDPTGTDDQRIWIWIAGNVRPDIGIHGHHHPPPPDDDPRPADDDPQWDQDPNVRDTDDGPPD

Secondary structure (DSSP, 8-state):
--STTEEEEEEETT-BHHHHHTT---SSTT-EEEEE-TTT-PBPPTTSBP-TT-EEEEE-TTS--EEEEEEEEE-S--------B-SSSEEEEETTEEEEE--BTT-BHHHHHHTSBPPTT-EEEEEETTS-B--SEEE-TTS-EEEPBP-TTEEEEEE-TTSS-EEEEEE--B--TT---EEESSSEEETTTTEEEPPPTT-BHHHHHTTEEESTT-EEEEE-TTS-EE-SSBPPTT-EEEEE-TTS--EEEEEE--TT------------SSSEEETTTTEEES----

pLDDT: mean 86.15, std 12.8, range [40.78, 98.25]

Radius of gyration: 28.7 Å; chains: 1; bounding box: 62×31×89 Å